Protein AF-A0A438HHC6-F1 (afdb_monomer)

Organism: Vitis vinifera (NCBI:txid29760)

Sequence (192 aa):
MRIIRDKANGTLKLSQSEYVKKVLSRFNMNEAKPVSTPLGSHFKLSKEQSPKTEEERDHMSKVPYASTIGSLMYAMVCTRPDIAHAVGVVSRFMSRPGKQHWEAVKWILRYLKGSLDTCLCFTGGTAISWTSNLQKIVTLSTTEAEYVAVTEAGKEIFGYMICGSKNPADMLTKGVTIEKLKLCAASIGLLA

Radius of gyration: 19.64 Å; Cα contacts (8 Å, |Δi|>4): 172; chains: 1; bounding box: 41×58×49 Å

Structure (mmCIF, N/CA/C/O backbone):
data_AF-A0A438HHC6-F1
#
_entry.id   AF-A0A438HHC6-F1
#
loop_
_atom_site.group_PDB
_atom_site.id
_atom_site.type_symbol
_atom_site.label_atom_id
_atom_site.label_alt_id
_atom_site.label_comp_id
_atom_site.label_asym_id
_atom_site.label_entity_id
_atom_site.label_seq_id
_atom_site.pdbx_PDB_ins_code
_atom_site.Cartn_x
_atom_site.Cartn_y
_atom_site.Cartn_z
_atom_site.occupancy
_atom_site.B_iso_or_equiv
_atom_site.auth_seq_id
_atom_site.auth_comp_id
_atom_site.auth_asym_id
_atom_site.auth_atom_id
_atom_site.pdbx_PDB_model_num
ATOM 1 N N . MET A 1 1 ? 13.104 -6.657 -5.318 1.00 74.56 1 MET A N 1
ATOM 2 C CA . MET A 1 1 ? 13.039 -5.537 -6.282 1.00 74.56 1 MET A CA 1
ATOM 3 C C . MET A 1 1 ? 13.798 -5.955 -7.533 1.00 74.56 1 MET A C 1
ATOM 5 O O . MET A 1 1 ? 14.847 -6.569 -7.387 1.00 74.56 1 MET A O 1
ATOM 9 N N . ARG A 1 2 ? 13.263 -5.694 -8.729 1.00 81.19 2 ARG A N 1
ATOM 10 C CA . ARG A 1 2 ? 13.913 -5.981 -10.015 1.00 81.19 2 ARG A CA 1
ATOM 11 C C . ARG A 1 2 ? 14.302 -4.659 -10.672 1.00 81.19 2 ARG A C 1
ATOM 13 O O . ARG A 1 2 ? 13.453 -3.786 -10.823 1.00 81.19 2 ARG A O 1
ATOM 20 N N . ILE A 1 3 ? 15.569 -4.534 -11.051 1.00 85.94 3 ILE A N 1
ATOM 21 C CA . ILE A 1 3 ? 16.115 -3.358 -11.729 1.00 85.94 3 ILE A CA 1
ATOM 22 C C . ILE A 1 3 ? 16.400 -3.754 -13.174 1.00 85.94 3 ILE A C 1
ATOM 24 O O . ILE A 1 3 ? 17.147 -4.700 -13.412 1.00 85.94 3 ILE A O 1
ATOM 28 N N . ILE A 1 4 ? 15.795 -3.054 -14.126 1.00 82.12 4 ILE A N 1
ATOM 29 C CA . ILE A 1 4 ? 15.978 -3.288 -15.560 1.00 82.12 4 ILE A CA 1
ATOM 30 C C . ILE A 1 4 ? 16.683 -2.061 -16.125 1.00 82.12 4 ILE A C 1
ATOM 32 O O . ILE A 1 4 ? 16.196 -0.942 -15.980 1.00 82.12 4 ILE A O 1
ATOM 36 N N . ARG A 1 5 ? 17.851 -2.266 -16.732 1.00 84.44 5 ARG A N 1
ATOM 37 C CA . ARG A 1 5 ? 18.667 -1.204 -17.327 1.00 84.44 5 ARG A CA 1
ATOM 38 C C . ARG A 1 5 ? 18.686 -1.391 -18.832 1.00 84.44 5 ARG A C 1
ATOM 40 O O . ARG A 1 5 ? 19.143 -2.426 -19.306 1.00 84.44 5 ARG A O 1
ATOM 47 N N . ASP A 1 6 ? 18.231 -0.384 -19.554 1.00 82.25 6 ASP A N 1
ATOM 48 C CA . ASP A 1 6 ? 18.307 -0.312 -21.004 1.00 82.25 6 ASP A CA 1
ATOM 49 C C . ASP A 1 6 ? 19.276 0.809 -21.377 1.00 82.25 6 ASP A C 1
ATOM 51 O O . ASP A 1 6 ? 18.952 1.993 -21.294 1.00 82.25 6 ASP A O 1
ATOM 55 N N . LYS A 1 7 ? 20.505 0.429 -21.737 1.00 79.00 7 LYS A N 1
ATOM 56 C CA . LYS A 1 7 ? 21.556 1.390 -22.090 1.00 79.00 7 LYS A CA 1
ATOM 57 C C . LYS A 1 7 ? 21.311 2.051 -23.446 1.00 79.00 7 LYS A C 1
ATOM 59 O O . LYS A 1 7 ? 21.717 3.194 -23.612 1.00 79.00 7 LYS A O 1
ATOM 64 N N . ALA A 1 8 ? 20.658 1.360 -24.381 1.00 79.81 8 ALA A N 1
ATOM 65 C CA . ALA A 1 8 ? 20.395 1.891 -25.716 1.00 79.81 8 ALA A CA 1
ATOM 66 C C . ALA A 1 8 ? 19.375 3.034 -25.653 1.00 79.81 8 ALA A C 1
ATOM 68 O O . ALA A 1 8 ? 19.571 4.076 -26.269 1.00 79.81 8 ALA A O 1
ATOM 69 N N . ASN A 1 9 ? 18.344 2.868 -24.822 1.00 76.75 9 ASN A N 1
ATOM 70 C CA . ASN A 1 9 ? 17.311 3.881 -24.600 1.00 76.75 9 ASN A CA 1
ATOM 71 C C . ASN A 1 9 ? 17.58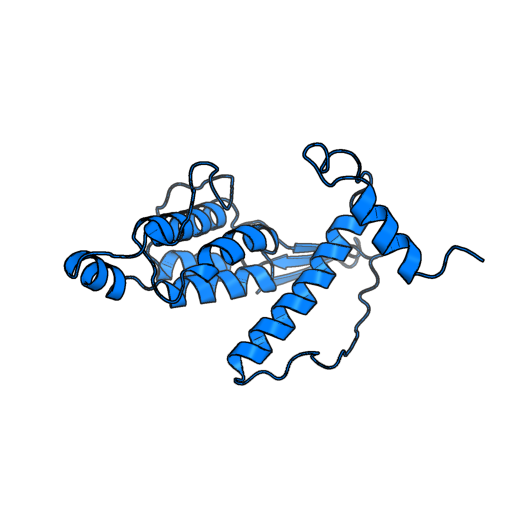5 4.771 -23.372 1.00 76.75 9 ASN A C 1
ATOM 73 O O . ASN A 1 9 ? 16.695 5.495 -22.925 1.00 76.75 9 ASN A O 1
ATOM 77 N N . GLY A 1 10 ? 18.772 4.667 -22.760 1.00 79.62 10 GLY A N 1
ATOM 78 C CA . GLY A 1 10 ? 19.146 5.415 -21.554 1.00 79.62 10 GLY A CA 1
ATOM 79 C C . GLY A 1 10 ? 18.149 5.280 -20.397 1.00 79.62 10 GLY A C 1
ATOM 80 O O . GLY A 1 10 ? 17.964 6.226 -19.642 1.00 79.62 10 GLY A O 1
ATOM 81 N N . THR A 1 11 ? 17.454 4.149 -20.270 1.00 78.50 11 THR A N 1
ATOM 82 C CA . THR A 1 11 ? 16.306 3.994 -19.370 1.00 78.50 11 THR A CA 1
ATOM 83 C C . THR A 1 11 ? 16.609 3.033 -18.217 1.00 78.50 11 THR A C 1
ATOM 85 O O . THR A 1 11 ? 17.167 1.952 -18.407 1.00 78.50 11 THR A O 1
ATOM 88 N N . LEU A 1 12 ? 16.195 3.392 -17.004 1.00 82.06 12 LEU A N 1
ATOM 89 C CA . LEU A 1 12 ? 16.259 2.564 -15.800 1.00 82.06 12 LEU A CA 1
ATOM 90 C C . LEU A 1 12 ? 14.835 2.320 -15.289 1.00 82.06 12 LEU A C 1
ATOM 92 O O . LEU A 1 12 ? 14.145 3.260 -14.914 1.00 82.06 12 LEU A O 1
ATOM 96 N N . LYS A 1 13 ? 14.391 1.062 -15.238 1.00 81.12 13 LYS A N 1
ATOM 97 C CA . LYS A 1 13 ? 13.083 0.682 -14.688 1.00 81.12 13 LYS A CA 1
ATOM 98 C C . LYS A 1 13 ? 13.241 -0.060 -13.363 1.00 81.12 13 LYS A C 1
ATOM 100 O O . LYS A 1 13 ? 14.025 -1.006 -13.270 1.00 81.12 13 LYS A O 1
ATOM 105 N N . LEU A 1 14 ? 12.467 0.328 -12.355 1.00 81.25 14 LEU A N 1
ATOM 106 C CA . LEU A 1 14 ? 12.369 -0.345 -11.061 1.00 81.25 14 LEU A CA 1
ATOM 107 C C . LEU A 1 14 ? 10.996 -1.010 -10.935 1.00 81.25 14 LEU A C 1
ATOM 109 O O . LEU A 1 14 ? 9.965 -0.343 -10.996 1.00 81.25 14 LEU A O 1
ATOM 113 N N . SER A 1 15 ? 10.979 -2.327 -10.738 1.00 81.31 15 SER A N 1
ATOM 114 C CA . SER A 1 15 ? 9.756 -3.113 -10.545 1.00 81.31 15 SER A CA 1
ATOM 115 C C . SER A 1 15 ? 9.765 -3.852 -9.203 1.00 81.31 15 SER A C 1
ATOM 117 O O . SER A 1 15 ? 10.795 -4.360 -8.740 1.00 81.31 15 SER A O 1
ATOM 119 N N . GLN A 1 16 ? 8.596 -3.932 -8.569 1.00 83.62 16 GLN A N 1
ATOM 120 C CA . GLN A 1 16 ? 8.365 -4.653 -7.313 1.00 83.62 16 GLN A CA 1
ATOM 121 C C . GLN A 1 16 ? 7.173 -5.620 -7.380 1.00 83.62 16 GLN A C 1
ATOM 123 O O . GLN A 1 16 ? 6.638 -5.994 -6.339 1.00 83.62 16 GLN A O 1
ATOM 128 N N . SER A 1 17 ? 6.795 -6.088 -8.570 1.00 87.94 17 SER A N 1
ATOM 129 C CA . SER A 1 17 ? 5.662 -7.010 -8.760 1.00 87.94 17 SER A CA 1
ATOM 130 C C . SER A 1 17 ? 5.681 -8.204 -7.789 1.00 87.94 17 SER A C 1
ATOM 132 O O . SER A 1 17 ? 4.689 -8.484 -7.122 1.00 87.94 17 SER A O 1
ATOM 134 N N . GLU A 1 18 ? 6.839 -8.844 -7.607 1.00 90.50 18 GLU A N 1
ATOM 135 C CA . GLU A 1 18 ? 7.015 -9.968 -6.674 1.00 90.50 18 GLU A CA 1
ATOM 136 C C . GLU A 1 18 ? 6.822 -9.590 -5.197 1.00 90.50 18 GLU A C 1
ATOM 138 O O . GLU A 1 18 ? 6.304 -10.384 -4.413 1.00 90.50 18 GLU A O 1
ATOM 143 N N . TYR A 1 19 ? 7.212 -8.377 -4.797 1.00 91.00 19 TYR A N 1
ATOM 144 C CA . TYR A 1 19 ? 6.957 -7.900 -3.437 1.00 91.00 19 TYR A CA 1
ATOM 145 C C . TYR A 1 19 ? 5.462 -7.655 -3.227 1.00 91.00 19 TYR A C 1
ATOM 147 O O . TYR A 1 19 ? 4.896 -8.130 -2.245 1.00 91.00 19 TYR A O 1
ATOM 155 N N . VAL A 1 20 ? 4.807 -6.987 -4.180 1.00 91.75 20 VAL A N 1
ATOM 156 C CA . VAL A 1 20 ? 3.369 -6.711 -4.105 1.00 91.75 20 VAL A CA 1
ATOM 157 C C . VAL A 1 20 ? 2.566 -8.015 -4.056 1.00 91.75 20 VAL A C 1
ATOM 159 O O . VAL A 1 20 ? 1.684 -8.142 -3.212 1.00 91.75 20 VAL A O 1
ATOM 162 N N . LYS A 1 21 ? 2.921 -9.031 -4.856 1.00 93.56 21 LYS A N 1
ATOM 163 C CA . LYS A 1 21 ? 2.316 -10.375 -4.771 1.00 93.56 21 LYS A CA 1
ATOM 164 C C . LYS A 1 21 ? 2.456 -10.991 -3.375 1.00 93.56 21 LYS A C 1
ATOM 166 O O . LYS A 1 21 ? 1.480 -11.497 -2.832 1.00 93.56 21 LYS A O 1
ATOM 171 N N . LYS A 1 22 ? 3.641 -10.909 -2.756 1.00 94.50 22 LYS A N 1
ATOM 172 C CA . LYS A 1 22 ? 3.858 -11.398 -1.380 1.00 94.50 22 LYS A CA 1
ATOM 173 C C . LYS A 1 22 ? 2.993 -10.655 -0.361 1.00 94.50 22 LYS A C 1
ATOM 175 O O . LYS A 1 22 ? 2.443 -11.290 0.535 1.00 94.50 22 LYS A O 1
ATOM 180 N N . VAL A 1 23 ? 2.851 -9.336 -0.501 1.00 94.25 23 VAL A N 1
ATOM 181 C CA . VAL A 1 23 ? 1.983 -8.515 0.359 1.00 94.25 23 VAL A CA 1
ATOM 182 C C . VAL A 1 23 ? 0.515 -8.919 0.199 1.00 94.25 23 VAL A C 1
ATOM 184 O O . VAL A 1 23 ? -0.171 -9.113 1.200 1.00 94.25 23 VAL A O 1
ATOM 187 N N . LEU A 1 24 ? 0.042 -9.115 -1.035 1.00 94.88 24 LEU A N 1
ATOM 188 C CA . LEU A 1 24 ? -1.326 -9.575 -1.297 1.00 94.88 24 LEU A CA 1
ATOM 189 C C . LEU A 1 24 ? -1.591 -10.952 -0.679 1.00 94.88 24 LEU A C 1
ATOM 191 O O . LEU A 1 24 ? -2.617 -11.122 -0.021 1.00 94.88 24 LEU A O 1
ATOM 195 N N . SER A 1 25 ? -0.648 -11.891 -0.799 1.00 95.44 25 SER A N 1
ATOM 196 C CA . SER A 1 25 ? -0.756 -13.205 -0.157 1.00 95.44 25 SER A CA 1
ATOM 197 C C . SER A 1 25 ? -0.778 -13.110 1.363 1.00 95.44 25 SER A C 1
ATOM 199 O O . SER A 1 25 ? -1.611 -13.746 2.004 1.00 95.44 25 SER A O 1
ATOM 201 N N . ARG A 1 26 ? 0.089 -12.279 1.952 1.00 95.00 26 ARG A N 1
ATOM 202 C CA . ARG A 1 26 ? 0.191 -12.109 3.409 1.00 95.00 26 ARG A CA 1
ATOM 203 C C . ARG A 1 26 ? -1.110 -11.617 4.045 1.00 95.00 26 ARG A C 1
ATOM 205 O O . ARG A 1 26 ? -1.418 -12.013 5.163 1.00 95.00 26 ARG A O 1
ATOM 212 N N . PHE A 1 27 ? -1.853 -10.758 3.351 1.00 94.69 27 PHE A N 1
ATOM 213 C CA . PHE A 1 27 ? -3.094 -10.164 3.859 1.00 94.69 27 PHE A CA 1
ATOM 214 C C . PHE A 1 27 ? -4.362 -10.771 3.240 1.00 94.69 27 PHE A C 1
ATOM 216 O O . PHE A 1 27 ? -5.431 -10.175 3.339 1.00 94.69 27 PHE A O 1
ATOM 223 N N . ASN A 1 28 ? -4.253 -11.951 2.620 1.00 93.50 28 ASN A N 1
ATOM 224 C CA . ASN A 1 28 ? -5.363 -12.691 2.014 1.00 93.50 28 ASN A CA 1
ATOM 225 C C . ASN A 1 28 ? -6.154 -11.893 0.950 1.00 93.50 28 ASN A C 1
ATOM 227 O O . ASN A 1 28 ? -7.381 -11.919 0.900 1.00 93.50 28 ASN A O 1
ATOM 231 N N . MET A 1 29 ? -5.441 -11.161 0.087 1.00 94.38 29 MET A N 1
ATOM 232 C CA . MET A 1 29 ? -6.009 -10.307 -0.970 1.00 94.38 29 MET A CA 1
ATOM 233 C C . MET A 1 29 ? -5.771 -10.849 -2.389 1.00 94.38 29 MET A C 1
ATOM 235 O O . MET A 1 29 ? -6.010 -10.148 -3.375 1.00 94.38 29 MET A O 1
ATOM 239 N N . ASN A 1 30 ? -5.339 -12.105 -2.513 1.00 89.69 30 ASN A N 1
ATOM 240 C CA . ASN A 1 30 ? -5.015 -12.741 -3.794 1.00 89.69 30 ASN A CA 1
ATOM 241 C C . ASN A 1 30 ? -6.203 -12.836 -4.750 1.00 89.69 30 ASN A C 1
ATOM 243 O O . ASN A 1 30 ? -6.028 -12.657 -5.950 1.00 89.69 30 ASN A O 1
ATOM 247 N N . GLU A 1 31 ? -7.416 -13.043 -4.240 1.00 90.44 31 GLU A N 1
ATOM 248 C CA . GLU A 1 31 ? -8.641 -13.186 -5.042 1.00 90.44 31 GLU A CA 1
ATOM 249 C C . GLU A 1 31 ? -9.457 -11.890 -5.140 1.00 90.44 31 GLU A C 1
ATOM 251 O O . GLU A 1 31 ? -10.459 -11.820 -5.846 1.00 90.44 31 GLU A O 1
ATOM 256 N N . ALA A 1 32 ? -8.997 -10.807 -4.509 1.00 90.50 32 ALA A N 1
ATOM 257 C CA . ALA A 1 32 ? -9.753 -9.563 -4.453 1.00 90.50 32 ALA A CA 1
ATOM 258 C C . ALA A 1 32 ? -9.992 -8.963 -5.854 1.00 90.50 32 ALA A C 1
ATOM 260 O O . ALA A 1 32 ? -9.113 -8.996 -6.715 1.00 90.50 32 ALA A O 1
ATOM 261 N N . LYS A 1 33 ? -11.169 -8.387 -6.116 1.00 92.50 33 LYS A N 1
ATOM 262 C CA . LYS A 1 33 ? -11.445 -7.756 -7.419 1.00 92.50 33 LYS A CA 1
ATOM 263 C C . LYS A 1 33 ? -10.598 -6.485 -7.579 1.00 92.50 33 LYS A C 1
ATOM 265 O O . LYS A 1 33 ? -10.701 -5.622 -6.699 1.00 92.50 33 LYS A O 1
ATOM 270 N N . PRO A 1 34 ? -9.797 -6.343 -8.651 1.00 92.19 34 PRO A N 1
ATOM 271 C CA . PRO A 1 34 ? -8.959 -5.166 -8.845 1.00 92.19 34 PRO A CA 1
ATOM 272 C C . PRO A 1 34 ? -9.804 -3.896 -9.000 1.00 92.19 34 PRO A C 1
ATOM 274 O O . PRO A 1 34 ? -10.971 -3.951 -9.392 1.00 92.19 34 PRO A O 1
ATOM 277 N N . VAL A 1 35 ? -9.218 -2.752 -8.654 1.00 93.06 35 VAL A N 1
ATOM 278 C CA . VAL A 1 35 ? -9.824 -1.418 -8.806 1.00 93.06 35 VAL A CA 1
ATOM 279 C C . VAL A 1 35 ? -8.833 -0.485 -9.490 1.00 93.06 35 VAL A C 1
ATOM 281 O O . VAL A 1 35 ? -7.631 -0.729 -9.443 1.00 93.06 35 VAL A O 1
ATOM 284 N N . SER A 1 36 ? -9.332 0.578 -10.119 1.00 88.44 36 SER A N 1
ATOM 285 C CA . SER A 1 36 ? -8.520 1.517 -10.903 1.00 88.44 36 SER A CA 1
ATOM 286 C C . SER A 1 36 ? -7.964 2.692 -10.100 1.00 88.44 36 SER A C 1
ATOM 288 O O . SER A 1 36 ? -7.031 3.340 -10.563 1.00 88.44 36 SER A O 1
ATOM 290 N N . THR A 1 37 ? -8.506 2.979 -8.912 1.00 89.88 37 THR A N 1
ATOM 291 C CA . THR A 1 37 ? -8.073 4.110 -8.080 1.00 89.88 37 THR A CA 1
ATOM 292 C C . THR A 1 37 ? -7.566 3.653 -6.711 1.00 89.88 37 THR A C 1
ATOM 294 O O . THR A 1 37 ? -8.193 2.790 -6.088 1.00 89.88 37 THR A O 1
ATOM 297 N N . PRO A 1 38 ? -6.464 4.243 -6.200 1.00 88.19 38 PRO A N 1
ATOM 298 C CA . PRO A 1 38 ? -5.882 3.866 -4.910 1.00 88.19 38 PRO A CA 1
ATOM 299 C C . PRO A 1 38 ? -6.762 4.261 -3.719 1.00 88.19 38 PRO A C 1
ATOM 301 O O . PRO A 1 38 ? -6.729 3.595 -2.688 1.00 88.19 38 PRO A O 1
ATOM 304 N N . LEU A 1 39 ? -7.581 5.308 -3.861 1.00 89.00 39 LEU A N 1
ATOM 305 C CA . LEU A 1 39 ? -8.572 5.724 -2.873 1.00 89.00 39 LEU A CA 1
ATOM 306 C C . LEU A 1 39 ? -9.884 6.061 -3.588 1.00 89.00 39 LEU A C 1
ATOM 308 O O . LEU A 1 39 ? -9.931 6.949 -4.438 1.00 89.00 39 LEU A O 1
ATOM 312 N N . GLY A 1 40 ? -10.949 5.330 -3.264 1.00 86.12 40 GLY A N 1
ATOM 313 C CA . GLY A 1 40 ? -12.283 5.598 -3.796 1.00 86.12 40 GLY A CA 1
ATOM 314 C C . GLY A 1 40 ? -12.883 6.892 -3.236 1.00 86.12 40 GLY A C 1
ATOM 315 O O . GLY A 1 40 ? -12.736 7.191 -2.055 1.00 86.12 40 GLY A O 1
ATOM 316 N N . SER A 1 41 ? -13.626 7.632 -4.062 1.00 85.38 41 SER A N 1
ATOM 317 C CA . SER A 1 41 ? -14.305 8.885 -3.673 1.00 85.38 41 SER A CA 1
ATOM 318 C C . SER A 1 41 ? -15.340 8.721 -2.552 1.00 85.38 41 SER A C 1
ATOM 320 O O . SER A 1 41 ? -15.679 9.684 -1.869 1.00 85.38 41 SER A O 1
ATOM 322 N N . HIS A 1 42 ? -15.838 7.502 -2.348 1.00 88.12 42 HIS A N 1
ATOM 323 C CA . HIS A 1 42 ? -16.787 7.158 -1.292 1.00 88.12 42 HIS A CA 1
ATOM 324 C C . HIS A 1 42 ? -16.139 7.064 0.098 1.00 88.12 42 HIS A C 1
ATOM 326 O O . HIS A 1 42 ? -16.854 7.086 1.099 1.00 88.12 42 HIS A O 1
ATOM 332 N N . PHE A 1 43 ? -14.806 6.998 0.193 1.00 89.00 43 PHE A N 1
ATOM 333 C CA . PHE A 1 43 ? -14.118 6.987 1.482 1.00 89.00 43 PHE A CA 1
ATOM 334 C C . PHE A 1 43 ? -14.001 8.401 2.053 1.00 89.00 43 PHE A C 1
ATOM 336 O O . PHE A 1 43 ? -13.064 9.142 1.758 1.00 89.00 43 PHE A O 1
ATOM 343 N N . LYS A 1 44 ? -14.941 8.757 2.930 1.00 89.50 44 LYS A N 1
ATOM 344 C CA . LYS A 1 44 ? -14.840 9.924 3.815 1.00 89.50 44 LYS A CA 1
ATOM 345 C C . LYS A 1 44 ? -14.344 9.453 5.179 1.00 89.50 44 LYS A C 1
ATOM 347 O O . LYS A 1 44 ? -15.154 9.165 6.053 1.00 89.50 44 LYS A O 1
ATOM 352 N N . LEU A 1 45 ? -13.027 9.287 5.314 1.00 89.94 45 LEU A N 1
ATOM 353 C CA . LEU A 1 45 ? -12.419 8.763 6.540 1.00 89.94 45 LEU A CA 1
ATOM 354 C C . LEU A 1 45 ? -12.311 9.845 7.610 1.00 89.94 45 LEU A C 1
ATOM 356 O O . LEU A 1 45 ? -11.837 10.950 7.328 1.00 89.94 45 LEU A O 1
ATOM 360 N N . SER A 1 46 ? -12.722 9.529 8.833 1.00 91.38 46 SER A N 1
ATOM 361 C CA . SER A 1 46 ? -12.757 10.499 9.923 1.00 91.38 46 SER A CA 1
ATOM 362 C C . SER A 1 46 ? -12.580 9.844 11.296 1.00 91.38 46 SER A C 1
ATOM 364 O O . SER A 1 46 ? -12.740 8.636 11.465 1.00 91.38 46 SER A O 1
ATOM 366 N N . LYS A 1 47 ? -12.217 10.634 12.314 1.00 88.94 47 LYS A N 1
ATOM 367 C CA . LYS A 1 47 ? -11.930 10.095 13.658 1.00 88.94 47 LYS A CA 1
ATOM 368 C C . LYS A 1 47 ? -13.182 9.543 14.341 1.00 88.94 47 LYS A C 1
ATOM 370 O O . LYS A 1 47 ? -13.066 8.652 15.180 1.00 88.94 47 LYS A O 1
ATOM 375 N N . GLU A 1 48 ? -14.362 10.014 13.954 1.00 89.62 48 GLU A N 1
ATOM 376 C CA . GLU A 1 48 ? -15.665 9.589 14.480 1.00 89.62 48 GLU A CA 1
ATOM 377 C C . GLU A 1 48 ? -15.981 8.120 14.153 1.00 89.62 48 GLU A C 1
ATOM 379 O O . GLU A 1 48 ? -16.833 7.517 14.808 1.00 89.62 48 GLU A O 1
ATOM 384 N N . GLN A 1 49 ? -15.273 7.550 13.171 1.00 88.81 49 GLN A N 1
ATOM 385 C CA . GLN A 1 49 ? -15.363 6.156 12.725 1.00 88.81 49 GLN A CA 1
ATOM 386 C C . GLN A 1 49 ? -14.441 5.215 13.521 1.00 88.81 49 GLN A C 1
ATOM 388 O O . GLN A 1 49 ? -14.322 4.029 13.203 1.00 88.81 49 GLN A O 1
ATOM 393 N N . SER A 1 50 ? -13.752 5.739 14.540 1.00 87.94 50 SER A N 1
ATOM 394 C CA . SER A 1 50 ? -12.978 4.928 15.479 1.00 87.94 50 SER A CA 1
ATOM 395 C C . SER A 1 50 ? -13.906 4.013 16.291 1.00 87.94 50 SER A C 1
ATOM 397 O O . SER A 1 50 ? -15.038 4.413 16.568 1.00 87.94 50 SER A O 1
ATOM 399 N N . PRO A 1 51 ? -13.432 2.835 16.737 1.00 90.06 51 PRO A N 1
ATOM 400 C CA . PRO A 1 51 ? -14.221 1.922 17.560 1.00 90.06 51 PRO A CA 1
ATOM 401 C C . PRO A 1 51 ? -14.799 2.625 18.789 1.00 90.06 51 PRO A C 1
ATOM 403 O O . PRO A 1 51 ? -14.048 3.291 19.526 1.00 90.06 51 PRO A O 1
ATOM 406 N N . LYS A 1 52 ? -16.115 2.480 18.989 1.00 90.94 52 LYS A N 1
ATOM 407 C CA . LYS A 1 52 ? -16.839 3.063 20.135 1.00 90.94 52 LYS A CA 1
ATOM 408 C C . LYS A 1 52 ? -17.196 2.020 21.183 1.00 90.94 52 LYS A C 1
ATOM 410 O O . LYS A 1 52 ? -17.175 2.344 22.366 1.00 90.94 52 LYS A O 1
ATOM 415 N N . THR A 1 53 ? -17.498 0.797 20.755 1.00 93.06 53 THR A N 1
ATOM 416 C CA . THR A 1 53 ? -17.823 -0.309 21.659 1.00 93.06 53 THR A CA 1
ATOM 417 C C . THR A 1 53 ? -16.625 -1.229 21.872 1.00 93.06 53 THR A C 1
ATOM 419 O O . THR A 1 53 ? -15.655 -1.208 21.104 1.00 93.06 53 THR A O 1
ATOM 422 N N . GLU A 1 54 ? -16.685 -2.030 22.933 1.00 91.12 54 GLU A N 1
ATOM 423 C CA . GLU A 1 54 ? -15.634 -2.993 23.263 1.00 91.12 54 GLU A CA 1
ATOM 424 C C . GLU A 1 54 ? -15.519 -4.075 22.184 1.00 91.12 54 GLU A C 1
ATOM 426 O O . GLU A 1 54 ? -14.422 -4.389 21.729 1.00 91.12 54 GLU A O 1
ATOM 431 N N . GLU A 1 55 ? -16.651 -4.545 21.662 1.00 91.12 55 GLU A N 1
ATOM 432 C CA . GLU A 1 55 ? -16.705 -5.586 20.633 1.00 91.12 55 GLU A CA 1
ATOM 433 C C . GLU A 1 55 ? -16.034 -5.129 19.331 1.00 91.12 55 GLU A C 1
ATOM 435 O O . GLU A 1 55 ? -15.365 -5.906 18.644 1.00 91.12 55 GLU A O 1
ATOM 440 N N . GLU A 1 56 ? -16.182 -3.850 18.972 1.00 90.75 56 GLU A N 1
ATOM 441 C CA . GLU A 1 56 ? -15.487 -3.283 17.818 1.00 90.75 56 GLU A CA 1
ATOM 442 C C . GLU A 1 56 ? -13.982 -3.200 18.042 1.00 90.75 56 GLU A C 1
ATOM 444 O O . GLU A 1 56 ? -13.212 -3.442 17.108 1.00 90.75 56 GLU A O 1
ATOM 449 N N . ARG A 1 57 ? -13.558 -2.876 19.264 1.00 89.81 57 ARG A N 1
ATOM 450 C CA . ARG A 1 57 ? -12.143 -2.807 19.627 1.00 89.81 57 ARG A CA 1
ATOM 451 C C . ARG A 1 57 ? -11.502 -4.194 19.604 1.00 89.81 57 ARG A C 1
ATOM 453 O O . ARG A 1 57 ? -10.430 -4.342 19.019 1.00 89.81 57 ARG A O 1
ATOM 460 N N . ASP A 1 58 ? -12.200 -5.201 20.116 1.00 91.69 58 ASP A N 1
ATOM 461 C CA . ASP A 1 58 ? -11.783 -6.608 20.089 1.00 91.69 58 ASP A CA 1
ATOM 462 C C . ASP A 1 58 ? -11.755 -7.198 18.681 1.00 91.69 58 ASP A C 1
ATOM 464 O O . ASP A 1 58 ? -10.917 -8.042 18.354 1.00 91.69 58 ASP A O 1
ATOM 468 N N . HIS A 1 59 ? -12.657 -6.755 17.808 1.00 92.00 59 HIS A N 1
ATOM 469 C CA . HIS A 1 59 ? -12.585 -7.113 16.399 1.00 92.00 59 HIS A CA 1
ATOM 470 C C . HIS A 1 59 ? -11.368 -6.460 15.728 1.00 92.00 59 HIS A C 1
ATOM 472 O O . HIS A 1 59 ? -10.631 -7.118 14.993 1.00 92.00 59 HIS A O 1
ATOM 478 N N . MET A 1 60 ? -11.145 -5.165 15.967 1.00 92.25 60 MET A N 1
ATOM 479 C CA . MET A 1 60 ? -10.055 -4.416 15.338 1.00 92.25 60 MET A CA 1
ATOM 480 C C . MET A 1 60 ? -8.668 -4.805 15.861 1.00 92.25 60 MET A C 1
ATOM 482 O O . MET A 1 60 ? -7.710 -4.710 15.097 1.00 92.25 60 MET A O 1
ATOM 486 N N . SER A 1 61 ? -8.542 -5.300 17.095 1.00 90.00 61 SER A N 1
ATOM 487 C CA . SER A 1 61 ? -7.266 -5.787 17.648 1.00 90.00 61 SER A CA 1
ATOM 488 C C . SER A 1 61 ? -6.714 -7.000 16.888 1.00 90.00 61 SER A C 1
ATOM 490 O O . SER A 1 61 ? -5.501 -7.178 16.794 1.00 90.00 61 SER A O 1
ATOM 492 N N . LYS A 1 62 ? -7.597 -7.798 16.274 1.00 92.19 62 LYS A N 1
ATOM 493 C CA . LYS A 1 62 ? -7.243 -8.955 15.434 1.00 92.19 62 LYS A CA 1
ATOM 494 C C . LYS A 1 62 ? -6.831 -8.554 14.014 1.00 92.19 62 LYS A C 1
ATOM 496 O O . LYS A 1 62 ? -6.282 -9.371 13.276 1.00 92.19 62 LYS A O 1
ATOM 501 N N . VAL A 1 63 ? -7.111 -7.316 13.601 1.00 92.38 63 VAL A N 1
ATOM 502 C CA . VAL A 1 63 ? -6.816 -6.824 12.252 1.00 92.38 63 VAL A CA 1
ATOM 503 C C . VAL A 1 63 ? -5.363 -6.337 12.188 1.00 92.38 63 VAL A C 1
ATOM 505 O O . VAL A 1 63 ? -4.982 -5.453 12.955 1.00 92.38 63 VAL A O 1
ATOM 508 N N . PRO A 1 64 ? -4.540 -6.814 11.233 1.00 94.44 64 PRO A N 1
ATOM 509 C CA . PRO A 1 64 ? -3.133 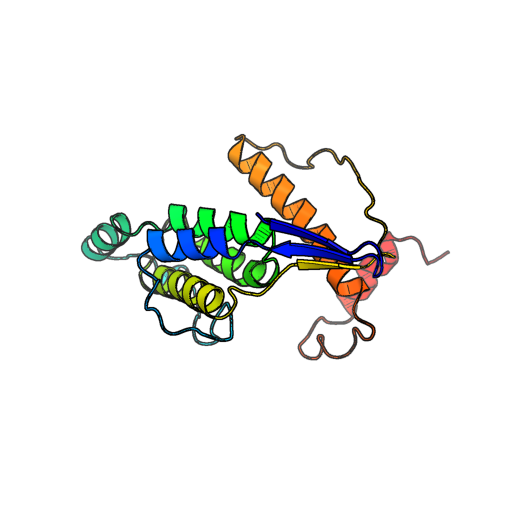-6.425 11.119 1.00 94.44 64 PRO A CA 1
ATOM 510 C C . PRO A 1 64 ? -2.963 -5.045 10.453 1.00 94.44 64 PRO A C 1
ATOM 512 O O . PRO A 1 64 ? -2.267 -4.906 9.443 1.00 94.44 64 PRO A O 1
ATOM 515 N N . TYR A 1 65 ? -3.596 -4.005 11.004 1.00 93.81 65 TYR A N 1
ATOM 516 C CA . TYR A 1 65 ? -3.652 -2.668 10.404 1.00 93.81 65 TYR A CA 1
ATOM 517 C C . TYR A 1 65 ? -2.254 -2.061 10.218 1.00 93.81 65 TYR A C 1
ATOM 519 O O . TYR A 1 65 ? -1.838 -1.798 9.090 1.00 93.81 65 TYR A O 1
ATOM 527 N N . ALA A 1 66 ? -1.489 -1.912 11.305 1.00 90.75 66 ALA A N 1
ATOM 528 C CA . ALA A 1 66 ? -0.153 -1.311 11.272 1.00 90.75 66 ALA A CA 1
ATOM 529 C C . ALA A 1 66 ? 0.824 -2.097 10.379 1.00 90.75 66 ALA A C 1
ATOM 531 O O . ALA A 1 66 ? 1.562 -1.507 9.593 1.00 90.75 66 ALA A O 1
ATOM 532 N N . SER A 1 67 ? 0.775 -3.434 10.427 1.00 93.50 67 SER A N 1
ATOM 533 C CA . SER A 1 67 ? 1.614 -4.296 9.582 1.00 93.50 67 SER A CA 1
ATOM 534 C C . SER A 1 67 ? 1.305 -4.130 8.088 1.00 93.50 67 SER A C 1
ATOM 536 O O . SER A 1 67 ? 2.219 -4.100 7.255 1.00 93.50 67 SER A O 1
ATOM 538 N N . THR A 1 68 ? 0.022 -3.975 7.746 1.00 94.94 68 THR A N 1
ATOM 539 C CA . THR A 1 68 ? -0.406 -3.723 6.365 1.00 94.94 68 THR A CA 1
ATOM 540 C C . THR A 1 68 ? 0.065 -2.354 5.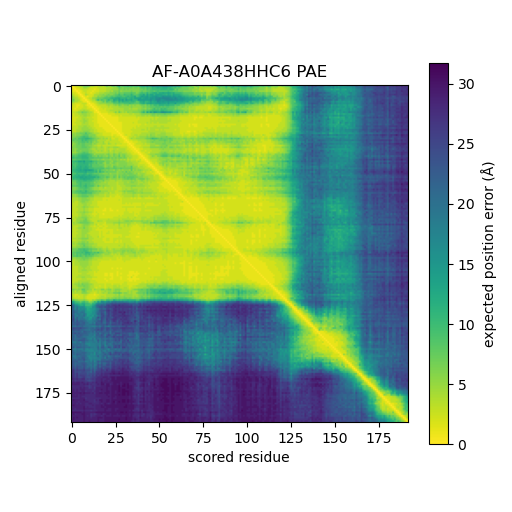895 1.00 94.94 68 THR A C 1
ATOM 542 O O . THR A 1 68 ? 0.663 -2.251 4.825 1.00 94.94 68 THR A O 1
ATOM 545 N N . ILE A 1 69 ? -0.123 -1.315 6.716 1.00 93.56 69 ILE A N 1
ATOM 546 C CA . ILE A 1 69 ? 0.355 0.039 6.414 1.00 93.56 69 ILE A CA 1
ATOM 547 C C . ILE A 1 69 ? 1.872 0.063 6.207 1.00 93.56 69 ILE A C 1
ATOM 549 O O . ILE A 1 69 ? 2.320 0.630 5.216 1.00 93.56 69 ILE A O 1
ATOM 553 N N . GLY A 1 70 ? 2.659 -0.598 7.060 1.00 92.25 70 GLY A N 1
ATOM 554 C CA . GLY A 1 70 ? 4.115 -0.668 6.889 1.00 92.25 70 GLY A CA 1
ATOM 555 C C . GLY A 1 70 ? 4.530 -1.339 5.573 1.00 92.25 70 GLY A C 1
ATOM 556 O O . GLY A 1 70 ? 5.424 -0.861 4.877 1.00 92.25 70 GLY A O 1
ATOM 557 N N . SER A 1 71 ? 3.819 -2.398 5.171 1.00 92.88 71 SER A N 1
ATOM 558 C CA . SER A 1 71 ? 4.060 -3.063 3.881 1.00 92.88 71 SER A CA 1
ATOM 559 C C . SER A 1 71 ? 3.717 -2.155 2.689 1.00 92.88 71 SER A C 1
ATOM 561 O O . SER A 1 71 ? 4.440 -2.115 1.693 1.00 92.88 71 SER A O 1
ATOM 563 N N . LEU A 1 72 ? 2.629 -1.386 2.796 1.00 92.19 72 LEU A N 1
ATOM 564 C CA . LEU A 1 72 ? 2.236 -0.400 1.788 1.00 92.19 72 LEU A CA 1
ATOM 565 C C . LEU A 1 72 ? 3.219 0.774 1.714 1.00 92.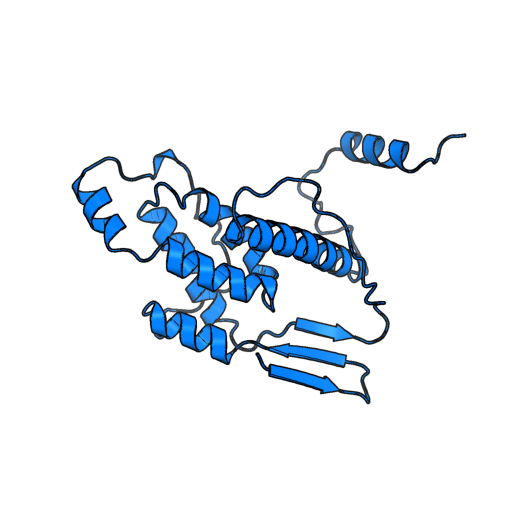19 72 LEU A C 1
ATOM 567 O O . LEU A 1 72 ? 3.543 1.223 0.617 1.00 92.19 72 LEU A O 1
ATOM 571 N N . MET A 1 73 ? 3.723 1.241 2.858 1.00 90.62 73 MET A N 1
ATOM 572 C CA . MET A 1 73 ? 4.739 2.291 2.917 1.00 90.62 73 MET A CA 1
ATOM 573 C C . MET A 1 73 ? 6.012 1.857 2.190 1.00 90.62 73 MET A C 1
ATOM 575 O O . MET A 1 73 ? 6.513 2.611 1.365 1.00 90.62 73 MET A O 1
ATOM 579 N N . TYR A 1 74 ? 6.494 0.628 2.386 1.00 88.25 74 TYR A N 1
ATOM 580 C CA . TYR A 1 74 ? 7.669 0.154 1.647 1.00 88.25 74 TYR A CA 1
ATOM 581 C C . TYR A 1 74 ? 7.450 0.151 0.123 1.00 88.25 74 TYR A C 1
ATOM 583 O O . TYR A 1 74 ? 8.297 0.634 -0.631 1.00 88.25 74 TYR A O 1
ATOM 591 N N . ALA A 1 75 ? 6.291 -0.335 -0.344 1.00 86.81 75 ALA A N 1
ATOM 592 C CA . ALA A 1 75 ? 5.950 -0.296 -1.769 1.00 86.81 75 ALA A CA 1
ATOM 593 C C . ALA A 1 75 ? 5.930 1.144 -2.310 1.00 86.81 75 ALA A C 1
ATOM 595 O O . ALA A 1 75 ? 6.502 1.417 -3.372 1.00 86.81 75 ALA A O 1
ATOM 596 N N . MET A 1 76 ? 5.311 2.056 -1.550 1.00 86.81 76 MET A N 1
ATOM 597 C CA . MET A 1 76 ? 5.182 3.476 -1.871 1.00 86.81 76 MET A CA 1
ATOM 598 C C . MET A 1 76 ? 6.538 4.139 -2.111 1.00 86.81 76 MET A C 1
ATOM 600 O O . MET A 1 76 ? 6.733 4.788 -3.135 1.00 86.81 76 MET A O 1
ATOM 604 N N . VAL A 1 77 ? 7.474 3.942 -1.184 1.00 78.81 77 VAL A N 1
ATOM 605 C CA . VAL A 1 77 ? 8.809 4.559 -1.217 1.00 78.81 77 VAL A CA 1
ATOM 606 C C . VAL A 1 77 ? 9.624 4.086 -2.402 1.00 78.81 77 VAL A C 1
ATOM 608 O O . VAL A 1 77 ? 10.313 4.862 -3.055 1.00 78.81 77 VAL A O 1
ATOM 611 N N . CYS A 1 78 ? 9.583 2.786 -2.657 1.00 78.94 78 CYS A N 1
ATOM 612 C CA . CYS A 1 78 ? 10.512 2.185 -3.587 1.00 78.94 78 CYS A CA 1
ATOM 613 C C . CYS A 1 78 ? 10.088 2.320 -5.050 1.00 78.94 78 CYS A C 1
ATOM 615 O O . CYS A 1 78 ? 10.940 2.514 -5.915 1.00 78.94 78 CYS A O 1
ATOM 617 N N . THR A 1 79 ? 8.804 2.101 -5.350 1.00 79.00 79 THR A N 1
ATOM 618 C CA . THR A 1 79 ? 8.334 1.997 -6.747 1.00 79.00 79 THR A CA 1
ATOM 619 C C . THR A 1 79 ? 6.910 2.478 -6.988 1.00 79.00 79 THR A C 1
ATOM 621 O O . THR A 1 79 ? 6.533 2.631 -8.148 1.00 79.00 79 THR A O 1
ATOM 624 N N . ARG A 1 80 ? 6.117 2.706 -5.934 1.00 82.00 80 ARG A N 1
ATOM 625 C CA . ARG A 1 80 ? 4.688 3.037 -6.030 1.00 82.00 80 ARG A CA 1
ATOM 626 C C . ARG A 1 80 ? 4.341 4.397 -5.408 1.00 82.00 80 ARG A C 1
ATOM 628 O O . ARG A 1 80 ? 3.487 4.469 -4.524 1.00 82.00 80 ARG A O 1
ATOM 635 N N . PRO A 1 81 ? 4.958 5.508 -5.851 1.00 85.19 81 PRO A N 1
ATOM 636 C CA . PRO A 1 81 ? 4.619 6.833 -5.325 1.00 85.19 81 PRO A CA 1
ATOM 637 C C . PRO A 1 81 ? 3.150 7.219 -5.587 1.00 85.19 81 PRO A C 1
ATOM 639 O O . PRO A 1 81 ? 2.589 8.053 -4.884 1.00 85.19 81 PRO A O 1
ATOM 642 N N . ASP A 1 82 ? 2.491 6.570 -6.547 1.00 84.44 82 ASP A N 1
ATOM 643 C CA . ASP A 1 82 ? 1.077 6.733 -6.887 1.00 84.44 82 ASP A CA 1
ATOM 644 C C . ASP A 1 82 ? 0.112 6.384 -5.738 1.00 84.44 82 ASP A C 1
ATOM 646 O O . ASP A 1 82 ? -0.964 6.978 -5.636 1.00 84.44 82 ASP A O 1
ATOM 650 N N . ILE A 1 83 ? 0.489 5.479 -4.824 1.00 88.81 83 ILE A N 1
ATOM 651 C CA . ILE A 1 83 ? -0.329 5.173 -3.637 1.00 88.81 83 ILE A CA 1
ATOM 652 C C . ILE A 1 83 ? -0.057 6.113 -2.454 1.00 88.81 83 ILE A C 1
ATOM 654 O O . ILE A 1 83 ? -0.739 6.001 -1.432 1.00 88.81 83 ILE A O 1
ATOM 658 N N . ALA A 1 84 ? 0.897 7.046 -2.564 1.00 86.56 84 ALA A N 1
ATOM 659 C CA . ALA A 1 84 ? 1.374 7.829 -1.423 1.00 86.56 84 ALA A CA 1
ATOM 660 C C . ALA A 1 84 ? 0.280 8.656 -0.752 1.00 86.56 84 ALA A C 1
ATOM 662 O O . ALA A 1 84 ? 0.157 8.654 0.474 1.00 86.56 84 ALA A O 1
ATOM 663 N N . HIS A 1 85 ? -0.569 9.300 -1.553 1.00 86.75 85 HIS A N 1
ATOM 664 C CA . HIS A 1 85 ? -1.703 10.055 -1.032 1.00 86.75 85 HIS A CA 1
ATOM 665 C C . HIS A 1 85 ? -2.661 9.155 -0.237 1.00 86.75 85 HIS A C 1
ATOM 667 O O . HIS A 1 85 ? -3.036 9.487 0.886 1.00 86.75 85 HIS A O 1
ATOM 673 N N . ALA A 1 86 ? -3.019 7.988 -0.780 1.00 89.25 86 ALA A N 1
ATOM 674 C CA . ALA A 1 86 ? -3.936 7.066 -0.118 1.00 89.25 86 ALA A CA 1
ATOM 675 C C . ALA A 1 86 ? -3.352 6.540 1.202 1.00 89.25 86 ALA A C 1
ATOM 677 O O . ALA A 1 86 ? -4.029 6.598 2.229 1.00 89.25 86 ALA A O 1
ATOM 678 N N . VAL A 1 87 ? -2.083 6.108 1.191 1.00 89.38 87 VAL A N 1
ATOM 679 C CA . VAL A 1 87 ? -1.355 5.636 2.383 1.00 89.38 87 VAL A CA 1
ATOM 680 C C . VAL A 1 87 ? -1.253 6.735 3.445 1.00 89.38 87 VAL A C 1
ATOM 682 O O . VAL A 1 87 ? -1.492 6.467 4.621 1.00 89.38 87 VAL A O 1
ATOM 685 N N . GLY A 1 88 ? -0.974 7.977 3.041 1.00 87.62 88 GLY A N 1
ATOM 686 C CA . GLY A 1 88 ? -0.903 9.128 3.944 1.00 87.62 88 GLY A CA 1
ATOM 687 C C . GLY A 1 88 ? -2.241 9.511 4.588 1.00 87.62 88 GLY A C 1
ATOM 688 O O . GLY A 1 88 ? -2.258 10.080 5.680 1.00 87.62 88 GLY A O 1
ATOM 689 N N . VAL A 1 89 ? -3.374 9.200 3.949 1.00 88.44 89 VAL A N 1
ATOM 690 C CA . VAL A 1 89 ? -4.704 9.387 4.551 1.00 88.44 89 VAL A CA 1
ATOM 691 C C . VAL A 1 89 ? -4.978 8.301 5.594 1.00 88.44 89 VAL A C 1
ATOM 693 O O . VAL A 1 89 ? -5.371 8.624 6.715 1.00 88.44 89 VAL A O 1
ATOM 696 N N . VAL A 1 90 ? -4.746 7.026 5.265 1.00 91.88 90 VAL A N 1
ATOM 697 C CA . VAL A 1 90 ? -5.043 5.905 6.179 1.00 91.88 90 VAL A CA 1
ATOM 698 C C . VAL A 1 90 ? -4.060 5.807 7.355 1.00 91.88 90 VAL A C 1
ATOM 700 O O . VAL A 1 90 ? -4.438 5.352 8.437 1.00 91.88 90 VAL A O 1
ATOM 703 N N . SER A 1 91 ? -2.816 6.274 7.206 1.00 91.06 91 SER A N 1
ATOM 704 C CA . SER A 1 91 ? -1.813 6.235 8.283 1.00 91.06 91 SER A CA 1
ATOM 705 C C . SER A 1 91 ? -2.203 7.075 9.506 1.00 91.06 91 SER A C 1
ATOM 707 O O . SER A 1 91 ? -1.831 6.732 10.627 1.00 91.06 91 SER A O 1
ATOM 709 N N . ARG A 1 92 ? -3.034 8.112 9.326 1.00 88.75 92 ARG A N 1
ATOM 710 C CA . ARG A 1 92 ? -3.519 9.003 10.400 1.00 88.75 92 ARG A CA 1
ATOM 711 C C . ARG A 1 92 ? -4.322 8.282 11.484 1.00 88.75 92 ARG A C 1
ATOM 713 O O . ARG A 1 92 ? -4.457 8.801 12.588 1.00 88.75 92 ARG A O 1
ATOM 720 N N . PHE A 1 93 ? -4.854 7.101 11.172 1.00 90.69 93 PHE A N 1
ATOM 721 C CA . PHE A 1 93 ? -5.716 6.319 12.059 1.00 90.69 93 PHE A CA 1
ATOM 722 C C . PHE A 1 93 ? -5.000 5.116 12.689 1.00 90.69 93 PHE A C 1
ATOM 724 O O . PHE A 1 93 ? -5.658 4.239 13.241 1.00 90.69 93 PHE A O 1
ATOM 731 N N . MET A 1 94 ? -3.663 5.055 12.626 1.00 88.06 94 MET A N 1
ATOM 732 C CA . MET A 1 94 ? -2.877 3.922 13.139 1.00 88.06 94 MET A CA 1
ATOM 733 C C . MET A 1 94 ? -3.038 3.697 14.652 1.00 88.06 94 MET A C 1
ATOM 735 O O . MET A 1 94 ? -2.950 2.559 15.101 1.00 88.06 94 MET A O 1
ATOM 739 N N . SER A 1 95 ? -3.320 4.749 15.428 1.00 85.88 95 SER A N 1
ATOM 740 C CA . SER A 1 95 ? -3.528 4.652 16.879 1.00 85.88 95 SER A CA 1
ATOM 741 C C . SER A 1 95 ? -4.877 4.035 17.265 1.00 85.88 95 SER A C 1
ATOM 743 O O . SER A 1 95 ? -4.958 3.311 18.253 1.00 85.88 95 SER A O 1
ATOM 745 N N . ARG A 1 96 ? -5.943 4.321 16.504 1.00 88.19 96 ARG A N 1
ATOM 746 C CA . ARG A 1 96 ? -7.309 3.813 16.730 1.00 88.19 96 ARG A CA 1
ATOM 747 C C . ARG A 1 96 ? -8.001 3.513 15.392 1.00 88.19 96 ARG A C 1
ATOM 749 O O . ARG A 1 96 ? -8.860 4.283 14.954 1.00 88.19 96 ARG A O 1
ATOM 756 N N . PRO A 1 97 ? -7.638 2.413 14.712 1.00 91.81 97 PRO A N 1
ATOM 757 C CA . PRO A 1 97 ? -8.247 2.064 13.438 1.00 91.81 97 PRO A CA 1
ATOM 758 C C . PRO A 1 97 ? -9.678 1.554 13.650 1.00 91.81 97 PRO A C 1
ATOM 760 O O . PRO A 1 97 ? -9.963 0.840 14.607 1.00 91.81 97 PRO A O 1
ATOM 763 N N . GLY A 1 98 ? -10.573 1.899 12.726 1.00 93.69 98 GLY A N 1
ATOM 764 C CA . GLY A 1 98 ? -11.961 1.439 12.688 1.00 93.69 98 GLY A CA 1
ATOM 765 C C . GLY A 1 98 ? -12.206 0.551 11.472 1.00 93.69 98 GLY A C 1
ATOM 766 O O . GLY A 1 98 ? -11.345 0.429 10.595 1.00 93.69 98 GLY A O 1
ATOM 767 N N . LYS A 1 99 ? -13.397 -0.049 11.381 1.00 93.19 99 LYS A N 1
ATOM 768 C CA . LYS A 1 99 ? -13.748 -0.965 10.279 1.00 93.19 99 LYS A CA 1
ATOM 769 C C . LYS A 1 99 ? -13.640 -0.289 8.906 1.00 93.19 99 LYS A C 1
ATOM 771 O O . LYS A 1 99 ? -13.048 -0.851 7.991 1.00 93.19 99 LYS A O 1
ATOM 776 N N . GLN A 1 100 ? -14.111 0.952 8.793 1.00 93.56 100 GLN A N 1
ATOM 777 C CA . GLN A 1 100 ? -14.042 1.739 7.554 1.00 93.56 100 GLN A CA 1
ATOM 778 C C . GLN A 1 100 ? -12.599 2.105 7.171 1.00 93.56 100 GLN A C 1
ATOM 780 O O . GLN A 1 100 ? -12.237 2.061 5.996 1.00 93.56 100 GLN A O 1
ATOM 785 N N . HIS A 1 101 ? -11.736 2.378 8.158 1.00 94.69 101 HIS A N 1
ATOM 786 C CA . HIS A 1 101 ? -10.303 2.574 7.914 1.00 94.69 101 HIS A CA 1
ATOM 787 C C . HIS A 1 101 ? -9.674 1.306 7.321 1.00 94.69 101 HIS A C 1
ATOM 789 O O . HIS A 1 101 ? -8.909 1.379 6.359 1.00 94.69 101 HIS A O 1
ATOM 795 N N . TRP A 1 102 ? -10.034 0.128 7.840 1.00 95.31 102 TRP A N 1
ATOM 796 C CA . TRP A 1 102 ? -9.556 -1.144 7.296 1.00 95.31 102 TRP A CA 1
ATOM 797 C C . TRP A 1 102 ? -10.065 -1.421 5.876 1.00 95.31 102 TRP A C 1
ATOM 799 O O . TRP A 1 102 ? -9.325 -1.934 5.036 1.00 95.31 102 TRP A O 1
ATOM 809 N N . GLU A 1 103 ? -11.306 -1.056 5.566 1.00 94.81 103 GLU A N 1
ATOM 810 C CA . GLU A 1 103 ? -11.846 -1.164 4.207 1.00 94.81 103 GLU A CA 1
ATOM 811 C C . GLU A 1 103 ? -11.090 -0.298 3.200 1.00 94.81 103 GLU A C 1
ATOM 813 O O . GLU A 1 103 ? -10.795 -0.776 2.102 1.00 94.81 103 GLU A O 1
ATOM 818 N N . ALA A 1 104 ? -10.694 0.915 3.586 1.00 95.38 104 ALA A N 1
ATOM 819 C CA . ALA A 1 104 ? -9.848 1.763 2.751 1.00 95.38 104 ALA A CA 1
ATOM 820 C C . ALA A 1 104 ? -8.461 1.139 2.514 1.00 95.38 104 ALA A C 1
ATOM 822 O O . ALA A 1 104 ? -7.961 1.147 1.390 1.00 95.38 104 ALA A O 1
ATOM 823 N N . VAL A 1 105 ? -7.857 0.515 3.530 1.00 95.94 105 VAL A N 1
ATOM 824 C CA . VAL A 1 105 ? -6.587 -0.216 3.366 1.00 95.94 105 VAL A CA 1
ATOM 825 C C . VAL A 1 105 ? -6.744 -1.401 2.406 1.00 95.94 105 VAL A C 1
ATOM 827 O O . VAL A 1 105 ? -5.935 -1.572 1.490 1.00 95.94 105 VAL A O 1
ATOM 830 N N . LYS A 1 106 ? -7.822 -2.185 2.542 1.00 95.31 106 LYS A N 1
ATOM 831 C CA . LYS A 1 106 ? -8.152 -3.253 1.584 1.00 95.31 106 LYS A CA 1
ATOM 832 C C . LYS A 1 106 ? -8.366 -2.700 0.172 1.00 95.31 106 LYS A C 1
ATOM 834 O O . LYS A 1 106 ? -8.002 -3.363 -0.796 1.00 95.31 106 LYS A O 1
ATOM 839 N N . TRP A 1 107 ? -8.913 -1.494 0.028 1.00 96.62 107 TRP A N 1
ATOM 840 C CA . TRP A 1 107 ? -9.065 -0.839 -1.272 1.00 96.62 107 TRP A CA 1
ATOM 841 C C . TRP A 1 107 ? -7.716 -0.547 -1.939 1.00 96.62 107 TRP A C 1
ATOM 843 O O . TRP A 1 107 ? -7.540 -0.865 -3.116 1.00 96.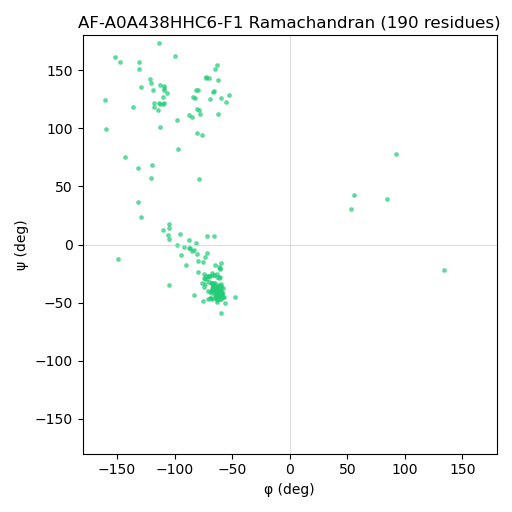62 107 TRP A O 1
ATOM 853 N N . ILE A 1 108 ? -6.734 -0.047 -1.183 1.00 95.19 108 ILE A N 1
ATOM 854 C CA . ILE A 1 108 ? -5.367 0.168 -1.686 1.00 95.19 108 ILE A CA 1
ATOM 855 C C . ILE A 1 108 ? -4.754 -1.161 -2.157 1.00 95.19 108 ILE A C 1
ATOM 857 O O . ILE A 1 108 ? -4.163 -1.229 -3.234 1.00 95.19 108 ILE A O 1
ATOM 861 N N . LEU A 1 109 ? -4.944 -2.250 -1.406 1.00 95.62 109 LEU A N 1
ATOM 862 C CA . LEU A 1 109 ? -4.470 -3.580 -1.813 1.00 95.62 109 LEU A CA 1
ATOM 863 C C . LEU A 1 109 ? -5.152 -4.072 -3.103 1.00 95.62 109 LEU A C 1
ATOM 865 O O . LEU A 1 109 ? -4.490 -4.625 -3.981 1.00 95.62 109 LEU A O 1
ATOM 869 N N . ARG A 1 110 ? -6.456 -3.817 -3.276 1.00 95.31 110 ARG A N 1
ATOM 870 C CA . ARG A 1 110 ? -7.170 -4.116 -4.534 1.00 95.31 110 ARG A CA 1
ATOM 871 C C . ARG A 1 110 ? -6.597 -3.338 -5.714 1.00 95.31 110 ARG A C 1
ATOM 873 O O . ARG A 1 110 ? -6.491 -3.886 -6.809 1.00 95.31 110 ARG A O 1
ATOM 880 N N . TYR A 1 111 ? -6.223 -2.081 -5.495 1.00 94.12 111 TYR A N 1
ATOM 881 C CA . TYR A 1 111 ? -5.595 -1.257 -6.521 1.00 94.12 111 TYR A CA 1
ATOM 882 C C . TYR A 1 111 ? -4.224 -1.814 -6.916 1.00 94.12 111 TYR A C 1
ATOM 884 O O . TYR A 1 111 ? -3.945 -1.997 -8.102 1.00 94.12 111 TYR A O 1
ATOM 892 N N . LEU A 1 112 ? -3.399 -2.176 -5.928 1.00 91.44 112 LEU A N 1
ATOM 893 C CA . LEU A 1 112 ? -2.096 -2.804 -6.153 1.00 91.44 112 LEU A CA 1
ATOM 894 C C . LEU A 1 112 ? -2.203 -4.110 -6.951 1.00 91.44 112 LEU A C 1
ATOM 896 O O . LEU A 1 112 ? -1.380 -4.354 -7.831 1.00 91.44 112 LEU A O 1
ATOM 900 N N . LYS A 1 113 ? -3.244 -4.915 -6.711 1.00 92.56 113 LYS A N 1
ATOM 901 C CA . LYS A 1 113 ? -3.514 -6.122 -7.505 1.00 92.56 113 LYS A CA 1
ATOM 902 C C . LYS A 1 113 ? -3.818 -5.813 -8.977 1.00 92.56 113 LYS A C 1
ATOM 904 O O . LYS A 1 113 ? -3.387 -6.557 -9.850 1.00 92.56 113 LYS A O 1
ATOM 909 N N . GLY A 1 114 ? -4.541 -4.730 -9.258 1.00 89.00 114 GLY A N 1
ATOM 910 C CA . GLY A 1 114 ? -4.820 -4.287 -10.630 1.00 89.00 114 GLY A CA 1
ATOM 911 C C . GLY A 1 114 ? -3.623 -3.651 -11.344 1.00 89.00 114 GLY A C 1
ATOM 912 O O . GLY A 1 114 ? -3.688 -3.419 -12.544 1.00 89.00 114 GLY A O 1
ATOM 913 N N . SER A 1 115 ? -2.539 -3.366 -10.619 1.00 86.75 115 SER A N 1
ATOM 914 C CA . SER A 1 115 ? -1.382 -2.594 -11.091 1.00 86.75 115 SER A CA 1
ATOM 915 C C . SER A 1 115 ? -0.051 -3.292 -10.773 1.00 86.75 115 SER A C 1
ATOM 917 O O . SER A 1 115 ? 0.943 -2.651 -10.433 1.00 86.75 115 SER A O 1
ATOM 919 N N . LEU A 1 116 ? -0.024 -4.628 -10.852 1.00 85.81 116 LEU A N 1
ATOM 920 C CA . LEU A 1 116 ? 1.165 -5.433 -10.538 1.00 85.81 116 LEU A CA 1
ATOM 921 C C . LEU A 1 116 ? 2.333 -5.185 -11.500 1.00 85.81 116 LEU A C 1
ATOM 923 O O . LEU A 1 116 ? 3.488 -5.243 -11.077 1.00 85.81 116 LEU A O 1
ATOM 927 N N . ASP A 1 117 ? 2.031 -4.892 -12.764 1.00 79.38 117 ASP A N 1
ATOM 928 C CA . ASP A 1 117 ? 3.029 -4.697 -13.822 1.00 79.38 117 ASP A CA 1
ATOM 929 C C . ASP A 1 117 ? 3.538 -3.250 -13.915 1.00 79.38 117 ASP A C 1
ATOM 931 O O . ASP A 1 117 ? 4.447 -2.946 -14.691 1.00 79.38 117 ASP A O 1
ATOM 935 N N . THR A 1 118 ? 2.994 -2.344 -13.098 1.00 79.44 118 THR A N 1
ATOM 936 C CA . THR A 1 118 ? 3.443 -0.954 -13.039 1.00 79.44 118 THR A CA 1
ATOM 937 C C . THR A 1 118 ? 4.869 -0.881 -12.484 1.00 79.44 118 THR A C 1
ATOM 939 O O . THR A 1 118 ? 5.193 -1.472 -11.451 1.00 79.44 118 THR A O 1
ATOM 942 N N . CYS A 1 119 ? 5.737 -0.143 -13.174 1.00 78.94 119 CYS A N 1
ATOM 943 C CA . CYS A 1 119 ? 7.127 0.070 -12.784 1.00 78.94 119 CYS A CA 1
ATOM 944 C C . CYS A 1 119 ? 7.484 1.556 -12.835 1.00 78.94 119 CYS A C 1
ATOM 946 O O . CYS A 1 119 ? 6.921 2.315 -13.624 1.00 78.94 119 CYS A O 1
ATOM 948 N N . LEU A 1 120 ? 8.435 1.962 -11.996 1.00 79.56 120 LEU A N 1
ATOM 949 C CA . LEU A 1 120 ? 8.985 3.312 -12.018 1.00 79.56 120 LEU A CA 1
ATOM 950 C C . LEU A 1 120 ? 10.055 3.381 -13.107 1.00 79.56 120 LEU A C 1
ATOM 952 O O . LEU A 1 120 ? 10.959 2.549 -13.120 1.00 79.56 120 LEU A O 1
ATOM 956 N N . CYS A 1 121 ? 9.947 4.338 -14.022 1.00 78.44 121 CYS A N 1
ATOM 957 C CA . CYS A 1 121 ? 10.821 4.463 -15.183 1.00 78.44 121 CYS A CA 1
ATOM 958 C C . CYS A 1 121 ? 11.577 5.794 -15.125 1.00 78.44 121 CYS A C 1
ATOM 960 O O . CYS A 1 121 ? 10.954 6.850 -15.100 1.00 78.44 121 CYS A O 1
ATOM 962 N N . PHE A 1 122 ? 12.905 5.737 -15.131 1.00 77.62 122 PHE A N 1
ATOM 963 C CA . PHE A 1 122 ? 13.792 6.892 -15.232 1.00 77.62 122 PHE A CA 1
ATOM 964 C C . PHE A 1 122 ? 14.405 6.916 -16.628 1.00 77.62 122 PHE A C 1
ATOM 966 O O . PHE A 1 122 ? 14.938 5.902 -17.077 1.00 77.62 122 PHE A O 1
ATOM 973 N N . THR A 1 123 ? 14.348 8.055 -17.307 1.00 77.44 123 THR A N 1
ATOM 974 C CA . THR A 1 123 ? 14.941 8.253 -18.635 1.00 77.44 123 THR A CA 1
ATOM 975 C C . THR A 1 123 ? 16.157 9.168 -18.531 1.00 77.44 123 THR A C 1
ATOM 977 O O . THR A 1 123 ? 16.115 10.184 -17.836 1.00 77.44 123 THR A O 1
ATOM 980 N N . GLY A 1 124 ? 17.240 8.821 -19.224 1.00 58.75 124 GLY A N 1
ATOM 981 C CA . GLY A 1 124 ? 18.487 9.581 -19.258 1.00 58.75 124 GLY A CA 1
ATOM 982 C C . GLY A 1 124 ? 18.240 11.026 -19.685 1.00 58.75 124 GLY A C 1
ATOM 983 O O . GLY A 1 124 ? 17.658 11.273 -20.736 1.00 58.75 124 GLY A O 1
ATOM 984 N N . GLY A 1 125 ? 18.636 11.968 -18.826 1.00 58.38 125 GLY A N 1
ATOM 985 C CA . GLY A 1 125 ? 18.376 13.406 -18.971 1.00 58.38 125 GLY A CA 1
ATOM 986 C C . GLY A 1 125 ? 17.876 14.068 -17.683 1.00 58.38 125 GLY A C 1
ATOM 987 O O . GLY A 1 125 ? 18.055 15.267 -17.502 1.00 58.38 125 GLY A O 1
ATOM 988 N N . THR A 1 126 ? 17.316 13.296 -16.746 1.00 50.47 126 THR A N 1
ATOM 989 C CA . THR A 1 126 ? 17.066 13.770 -15.375 1.00 50.47 126 THR A CA 1
ATOM 990 C C . THR A 1 126 ? 18.335 13.587 -14.547 1.00 50.47 126 THR A C 1
ATOM 992 O O . THR A 1 126 ? 18.757 12.464 -14.274 1.00 50.47 126 THR A O 1
ATOM 995 N N . ALA A 1 127 ? 18.986 14.694 -14.184 1.00 42.34 127 ALA A N 1
ATOM 996 C CA . ALA A 1 127 ? 20.114 14.673 -13.264 1.00 42.34 127 ALA A CA 1
ATOM 997 C C . ALA A 1 127 ? 19.634 14.150 -11.902 1.00 42.34 127 ALA A C 1
ATOM 999 O O . ALA A 1 127 ? 18.851 14.805 -11.219 1.00 42.34 127 ALA A O 1
ATOM 1000 N N . ILE A 1 128 ? 20.097 12.963 -11.509 1.00 52.88 128 ILE A N 1
ATOM 1001 C CA . ILE A 1 128 ? 19.961 12.495 -10.130 1.00 52.88 128 ILE A CA 1
ATOM 1002 C C . ILE A 1 128 ? 21.022 13.254 -9.334 1.00 52.88 128 ILE A C 1
ATOM 1004 O O . ILE A 1 128 ? 22.192 12.873 -9.324 1.00 52.88 128 ILE A O 1
ATOM 1008 N N . SER A 1 129 ? 20.626 14.376 -8.734 1.00 41.12 129 SER A N 1
ATOM 1009 C CA . SER A 1 129 ? 21.468 15.079 -7.772 1.00 41.12 129 SER A CA 1
ATOM 1010 C C . SER A 1 129 ? 21.376 14.350 -6.437 1.00 41.12 129 SER A C 1
ATOM 1012 O O . SER A 1 129 ? 20.304 14.268 -5.843 1.00 41.12 129 SER A O 1
ATOM 1014 N N . TRP A 1 130 ? 22.491 13.790 -5.979 1.00 38.81 130 TRP A N 1
ATOM 1015 C CA . TRP A 1 130 ? 22.597 13.284 -4.618 1.00 38.81 130 TRP A CA 1
ATOM 1016 C C . TRP A 1 130 ? 22.870 14.470 -3.702 1.00 38.81 130 TRP A C 1
ATOM 1018 O O . TRP A 1 130 ? 23.911 15.113 -3.825 1.00 38.81 130 TRP A O 1
ATOM 1028 N N . THR A 1 131 ? 21.955 14.758 -2.780 1.00 40.12 131 THR A N 1
ATOM 1029 C CA . THR A 1 131 ? 22.203 15.741 -1.723 1.00 40.12 131 THR A CA 1
ATOM 1030 C C . THR A 1 131 ? 22.112 15.057 -0.364 1.00 40.12 131 THR A C 1
ATOM 1032 O O . THR A 1 131 ? 21.211 14.262 -0.108 1.00 40.12 131 THR A O 1
ATOM 1035 N N . SER A 1 132 ? 23.095 15.313 0.498 1.00 41.62 132 SER A N 1
ATOM 1036 C CA . SER A 1 132 ? 23.054 14.901 1.900 1.00 41.62 132 SER A CA 1
ATOM 1037 C C . SER A 1 132 ? 22.586 16.105 2.704 1.00 41.62 132 SER A C 1
ATOM 1039 O O . SER A 1 132 ? 23.319 17.085 2.830 1.00 41.62 132 SER A O 1
ATOM 1041 N N . ASN A 1 133 ? 21.346 16.064 3.186 1.00 54.34 133 ASN A N 1
ATOM 1042 C CA . ASN A 1 133 ? 20.774 17.108 4.031 1.00 54.34 133 ASN A CA 1
ATOM 1043 C C . ASN A 1 133 ? 20.610 16.588 5.461 1.00 54.34 133 ASN A C 1
ATOM 1045 O O . ASN A 1 133 ? 20.106 15.485 5.679 1.00 54.34 133 ASN A O 1
ATOM 1049 N N . LEU A 1 134 ? 21.013 17.400 6.441 1.00 57.56 134 LEU A N 1
ATOM 1050 C CA . LEU A 1 134 ? 20.765 17.111 7.851 1.00 57.56 134 LEU A CA 1
ATOM 1051 C C . LEU A 1 134 ? 19.250 17.155 8.110 1.00 57.56 134 LEU A C 1
ATOM 1053 O O . LEU A 1 134 ? 18.575 18.105 7.706 1.00 57.56 134 LEU A O 1
ATOM 1057 N N . GLN A 1 135 ? 18.710 16.139 8.786 1.00 52.22 135 GLN A N 1
ATOM 1058 C CA . GLN A 1 135 ? 17.292 16.113 9.151 1.00 52.22 135 GLN A CA 1
ATOM 1059 C C . GLN A 1 135 ? 16.965 17.332 10.028 1.00 52.22 135 GLN A C 1
ATOM 1061 O O . GLN A 1 135 ? 17.615 17.570 11.042 1.00 52.22 135 GLN A O 1
ATOM 1066 N N . LYS A 1 136 ? 15.950 18.115 9.641 1.00 61.44 136 LYS A N 1
ATOM 1067 C CA . LYS A 1 136 ? 15.548 19.344 10.358 1.00 61.44 136 LYS A CA 1
ATOM 1068 C C . LYS A 1 136 ? 14.852 19.077 11.699 1.00 61.44 136 LYS A C 1
ATOM 1070 O O . LYS A 1 136 ? 14.552 20.021 12.422 1.00 61.44 136 LYS A O 1
ATOM 1075 N N . ILE A 1 137 ? 14.546 17.816 12.002 1.00 65.06 137 ILE A N 1
ATOM 1076 C CA . ILE A 1 137 ? 13.776 17.390 13.172 1.00 65.06 137 ILE A CA 1
ATOM 1077 C C . ILE A 1 137 ? 14.570 16.294 13.882 1.00 65.06 137 ILE A C 1
ATOM 1079 O O . ILE A 1 137 ? 15.098 15.395 13.230 1.00 65.06 137 ILE A O 1
ATOM 1083 N N . VAL A 1 138 ? 14.652 16.376 15.211 1.00 69.75 138 VAL A N 1
ATOM 1084 C CA . VAL A 1 138 ? 15.258 15.333 16.046 1.00 69.75 138 VAL A CA 1
ATOM 1085 C C . VAL A 1 138 ? 14.256 14.196 16.188 1.00 69.75 138 VAL A C 1
ATOM 1087 O O . VAL A 1 138 ? 13.208 14.364 16.807 1.00 69.75 138 VAL A O 1
ATOM 1090 N N . THR A 1 139 ? 14.570 13.046 15.607 1.00 70.50 139 THR A N 1
ATOM 1091 C CA . THR A 1 139 ? 13.743 11.844 15.719 1.00 70.50 139 THR A CA 1
ATOM 1092 C C . THR A 1 139 ? 14.016 11.135 17.035 1.00 70.50 139 THR A C 1
ATOM 1094 O O . THR A 1 139 ? 15.175 10.900 17.385 1.00 70.50 139 THR A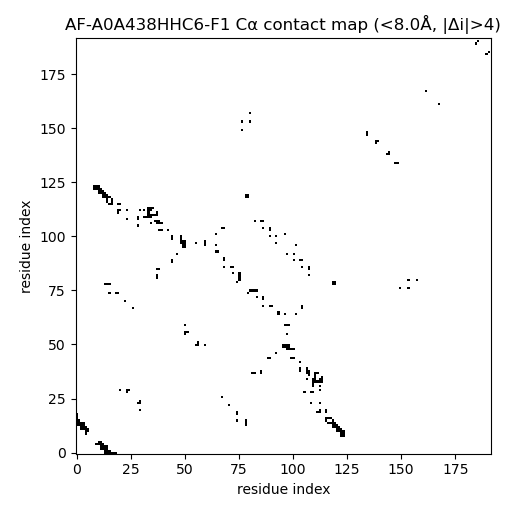 O 1
ATOM 1097 N N . LEU A 1 140 ? 12.960 10.756 17.750 1.00 77.75 140 LEU A N 1
ATOM 1098 C CA . LEU A 1 140 ? 13.066 10.084 19.048 1.00 77.75 140 LEU A CA 1
ATOM 1099 C C . LEU A 1 140 ? 13.242 8.567 18.903 1.00 77.75 140 LEU A C 1
ATOM 1101 O O . LEU A 1 140 ? 13.445 7.861 19.889 1.00 77.75 140 LEU A O 1
ATOM 1105 N N . SER A 1 141 ? 13.165 8.054 17.673 1.00 75.25 141 SER A N 1
ATOM 1106 C CA . SER A 1 141 ? 13.400 6.650 17.356 1.00 75.25 141 SER A CA 1
ATOM 1107 C C . SER A 1 141 ? 14.027 6.478 15.974 1.00 75.25 141 SER A C 1
ATOM 1109 O O . SER A 1 141 ? 13.861 7.312 15.083 1.00 75.25 141 SER A O 1
ATOM 1111 N N . THR A 1 142 ? 14.704 5.349 15.770 1.00 63.81 142 THR A N 1
ATOM 1112 C CA . THR A 1 142 ? 15.254 4.957 14.465 1.00 63.81 142 THR A CA 1
ATOM 1113 C C . THR A 1 142 ? 14.160 4.761 13.412 1.00 63.81 142 THR A C 1
ATOM 1115 O O . THR A 1 142 ? 14.339 5.156 12.265 1.00 63.81 142 THR A O 1
ATOM 1118 N N . THR A 1 143 ? 12.988 4.246 13.796 1.00 61.41 143 THR A N 1
ATOM 1119 C CA . THR A 1 143 ? 11.837 4.089 12.890 1.00 61.41 143 THR A CA 1
ATOM 1120 C C . THR A 1 143 ? 11.269 5.433 12.429 1.00 61.41 143 THR A C 1
ATOM 1122 O O . THR A 1 143 ? 10.861 5.582 11.278 1.00 61.41 143 THR A O 1
ATOM 1125 N N . GLU A 1 144 ? 11.255 6.435 13.308 1.00 60.25 144 GLU A N 1
ATOM 1126 C CA . GLU A 1 144 ? 10.854 7.796 12.947 1.00 60.25 144 GLU A CA 1
ATOM 1127 C C . GLU A 1 144 ? 11.872 8.437 11.992 1.00 60.25 144 GLU A C 1
ATOM 1129 O O . GLU A 1 144 ? 11.470 9.055 11.007 1.00 60.25 144 GLU A O 1
ATOM 1134 N N . ALA A 1 145 ? 13.174 8.218 12.214 1.00 63.91 145 ALA A N 1
ATOM 1135 C CA . ALA A 1 145 ? 14.238 8.680 11.316 1.00 63.91 145 ALA A CA 1
ATOM 1136 C C . ALA A 1 145 ? 14.100 8.097 9.904 1.00 63.91 145 ALA A C 1
ATOM 1138 O O . ALA A 1 145 ? 14.225 8.824 8.915 1.00 63.91 145 ALA A O 1
ATOM 1139 N N . GLU A 1 146 ? 13.794 6.800 9.806 1.00 66.81 146 GLU A N 1
ATOM 1140 C CA . GLU A 1 146 ? 13.522 6.131 8.533 1.00 66.81 146 GLU A CA 1
ATOM 1141 C C . GLU A 1 146 ? 12.301 6.738 7.835 1.00 66.81 146 GLU A C 1
ATOM 1143 O O . GLU A 1 146 ? 12.366 7.030 6.641 1.00 66.81 146 GLU A O 1
ATOM 1148 N N . TYR A 1 147 ? 11.214 6.996 8.572 1.00 59.72 147 TYR A N 1
ATOM 1149 C CA . TYR A 1 147 ? 10.007 7.617 8.023 1.00 59.72 147 TYR A CA 1
ATOM 1150 C C . TYR A 1 147 ? 10.264 9.046 7.521 1.00 59.72 147 TYR A C 1
ATOM 1152 O O . TYR A 1 147 ? 9.840 9.399 6.419 1.00 59.72 147 TYR A O 1
ATOM 1160 N N . VAL A 1 148 ? 10.995 9.862 8.283 1.00 63.81 148 VAL A N 1
ATOM 1161 C CA . VAL A 1 148 ? 11.337 11.241 7.901 1.00 63.81 148 VAL A CA 1
ATOM 1162 C C . VAL A 1 148 ? 12.207 11.255 6.643 1.00 63.81 148 VAL A C 1
ATOM 1164 O O . VAL A 1 148 ? 11.856 11.939 5.679 1.00 63.81 148 VAL A O 1
ATOM 1167 N N . ALA A 1 149 ? 13.273 10.449 6.601 1.00 61.78 149 ALA A N 1
ATOM 1168 C CA . ALA A 1 149 ? 14.148 10.338 5.431 1.00 61.78 149 ALA A CA 1
ATOM 1169 C C . ALA A 1 149 ? 13.374 9.896 4.177 1.00 61.78 149 ALA A C 1
ATOM 1171 O O . ALA A 1 149 ? 13.534 10.462 3.094 1.00 61.78 149 ALA A O 1
ATOM 1172 N N . VAL A 1 150 ? 12.469 8.933 4.349 1.00 55.56 150 VAL A N 1
ATOM 1173 C CA . VAL A 1 150 ? 11.546 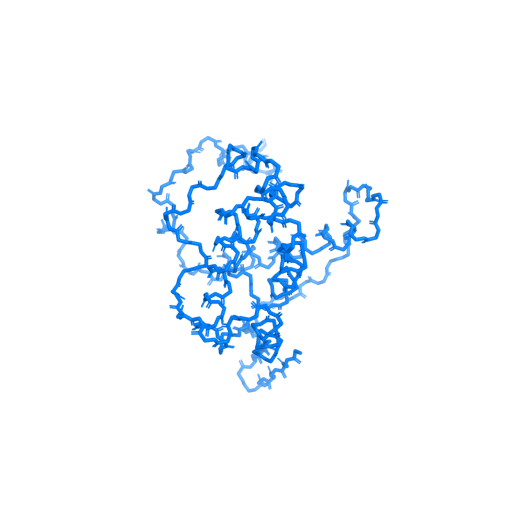8.461 3.316 1.00 55.56 150 VAL A CA 1
ATOM 1174 C C . VAL A 1 150 ? 10.639 9.575 2.792 1.00 55.56 150 VAL A C 1
ATOM 1176 O O . VAL A 1 150 ? 10.466 9.707 1.578 1.00 55.56 150 VAL A O 1
ATOM 1179 N N . THR A 1 151 ? 10.037 10.369 3.679 1.00 59.22 151 THR A N 1
ATOM 1180 C CA . THR A 1 151 ? 9.134 11.447 3.256 1.00 59.22 151 THR A CA 1
ATOM 1181 C C . THR A 1 151 ? 9.872 12.555 2.516 1.00 59.22 151 THR A C 1
ATOM 1183 O O . THR A 1 151 ? 9.307 13.127 1.587 1.00 59.22 151 THR A O 1
ATOM 1186 N N . GLU A 1 152 ? 11.127 12.831 2.875 1.00 63.94 152 GLU A N 1
ATOM 1187 C CA . GLU A 1 152 ? 11.940 13.848 2.208 1.00 63.94 152 GLU A CA 1
ATOM 1188 C C . GLU A 1 152 ? 12.355 13.398 0.802 1.00 63.94 152 GLU A C 1
ATOM 1190 O O . GLU A 1 152 ? 12.108 14.113 -0.168 1.00 63.94 152 GLU A O 1
ATOM 1195 N N . ALA A 1 153 ? 12.837 12.159 0.660 1.00 54.47 153 ALA A N 1
ATOM 1196 C CA . ALA A 1 153 ? 13.122 11.571 -0.650 1.00 54.47 153 ALA A CA 1
ATOM 1197 C C . ALA A 1 1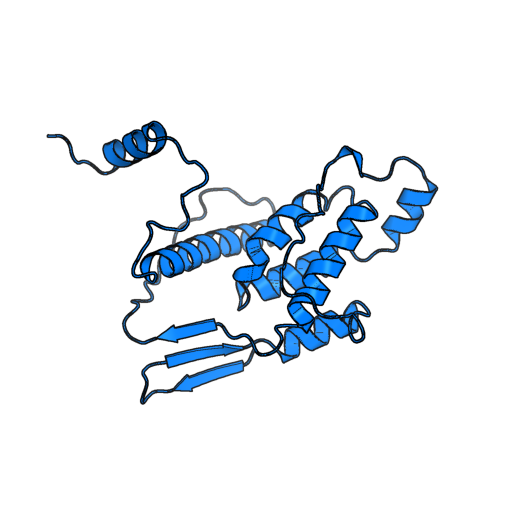53 ? 11.861 11.495 -1.537 1.00 54.47 153 ALA A C 1
ATOM 1199 O O . ALA A 1 153 ? 11.912 11.745 -2.742 1.00 54.47 153 ALA A O 1
ATOM 1200 N N . GLY A 1 154 ? 10.699 11.205 -0.939 1.00 51.94 154 GLY A N 1
ATOM 1201 C CA . GLY A 1 154 ? 9.411 11.211 -1.632 1.00 51.94 154 GLY A CA 1
ATOM 1202 C C . GLY A 1 154 ? 9.003 12.592 -2.159 1.00 51.94 154 GLY A C 1
ATOM 1203 O O . GLY A 1 154 ? 8.461 12.676 -3.263 1.00 51.94 154 GLY A O 1
ATOM 1204 N N . LYS A 1 155 ? 9.286 13.678 -1.420 1.00 53.69 155 LYS A N 1
ATOM 1205 C CA . LYS A 1 155 ? 9.036 15.058 -1.882 1.00 53.69 155 LYS A CA 1
ATOM 1206 C C . LYS A 1 155 ? 9.886 15.406 -3.096 1.00 53.69 155 LYS A C 1
ATOM 1208 O O . LYS A 1 155 ? 9.360 15.993 -4.039 1.00 53.69 155 LYS A O 1
ATOM 1213 N N . GLU A 1 156 ? 11.162 15.024 -3.095 1.00 53.12 156 GLU A N 1
ATOM 1214 C CA . GLU A 1 156 ? 12.044 15.267 -4.238 1.00 53.12 156 GLU A CA 1
ATOM 1215 C C . GLU A 1 156 ? 11.540 14.522 -5.478 1.00 53.12 156 GLU A C 1
ATOM 1217 O O . GLU A 1 156 ? 11.345 15.136 -6.526 1.00 53.12 156 GLU A O 1
ATOM 1222 N N . ILE A 1 157 ? 11.206 13.233 -5.345 1.00 49.81 157 ILE A N 1
ATOM 1223 C CA . ILE A 1 157 ? 10.650 12.420 -6.440 1.00 49.81 157 ILE A CA 1
ATOM 1224 C C . ILE A 1 157 ? 9.335 13.014 -6.975 1.00 49.81 157 ILE A C 1
ATOM 1226 O O . ILE A 1 157 ? 9.128 13.056 -8.190 1.00 49.81 157 ILE A O 1
ATOM 1230 N N . PHE A 1 158 ? 8.453 13.505 -6.098 1.00 42.59 158 PHE A N 1
ATOM 1231 C CA . PHE A 1 158 ? 7.207 14.162 -6.507 1.00 42.59 158 PHE A CA 1
ATOM 1232 C C . PHE A 1 158 ? 7.470 15.493 -7.234 1.00 42.59 158 PHE A C 1
ATOM 1234 O O . PHE A 1 158 ? 6.832 15.775 -8.249 1.00 42.59 158 PHE A O 1
ATOM 1241 N N . GLY A 1 159 ? 8.459 16.273 -6.784 1.00 42.66 159 GLY A N 1
ATOM 1242 C CA . GLY A 1 159 ? 8.922 17.486 -7.467 1.00 42.66 159 GLY A CA 1
ATOM 1243 C C . GLY A 1 159 ? 9.466 17.211 -8.874 1.00 42.66 159 GLY A C 1
ATOM 1244 O O . GLY A 1 159 ? 9.112 17.916 -9.822 1.00 42.66 159 GLY A O 1
ATOM 1245 N N . TYR A 1 160 ? 10.243 16.138 -9.050 1.00 42.50 160 TYR A N 1
ATOM 1246 C CA . TYR A 1 160 ? 10.725 15.711 -10.371 1.00 42.50 160 TYR A CA 1
ATOM 1247 C C . TYR A 1 160 ? 9.592 15.230 -11.289 1.00 42.50 160 TYR A C 1
ATOM 1249 O O . TYR A 1 160 ? 9.629 15.481 -12.494 1.00 42.50 160 TYR A O 1
ATOM 1257 N N . MET A 1 161 ? 8.553 14.599 -10.734 1.00 37.91 161 MET A N 1
ATOM 1258 C CA . MET A 1 161 ? 7.382 14.156 -11.498 1.00 37.91 161 MET A CA 1
ATOM 1259 C C . MET A 1 161 ? 6.539 15.336 -12.017 1.00 37.91 161 MET A C 1
ATOM 1261 O O . MET A 1 161 ? 6.017 15.264 -13.128 1.00 37.91 161 MET A O 1
ATOM 1265 N N . ILE A 1 162 ? 6.466 16.446 -11.269 1.00 43.66 162 ILE A N 1
ATOM 1266 C CA . ILE A 1 162 ? 5.829 17.694 -11.731 1.00 43.66 162 ILE A CA 1
ATOM 1267 C C . ILE A 1 162 ? 6.674 18.381 -12.816 1.00 43.66 162 ILE A C 1
ATOM 1269 O O . ILE A 1 162 ? 6.121 18.833 -13.820 1.00 43.66 162 ILE A O 1
ATOM 1273 N N . CYS A 1 163 ? 8.003 18.387 -12.677 1.00 39.38 163 CYS A N 1
ATOM 1274 C CA . CYS A 1 163 ? 8.925 18.988 -13.652 1.00 39.38 163 CYS A CA 1
ATOM 1275 C C . CYS A 1 163 ? 8.948 18.252 -15.013 1.00 39.38 163 CYS A C 1
ATOM 1277 O O . CYS A 1 163 ? 9.199 18.859 -16.051 1.00 39.38 163 CYS A O 1
ATOM 1279 N N . GLY A 1 164 ? 8.627 16.952 -15.036 1.00 39.03 164 GLY A N 1
ATOM 1280 C CA . GLY A 1 164 ? 8.515 16.157 -16.267 1.00 39.03 164 GLY A CA 1
ATOM 1281 C C . GLY A 1 164 ? 7.197 16.318 -17.040 1.00 39.03 164 GLY A C 1
ATOM 1282 O O . GLY A 1 164 ? 7.080 15.803 -18.154 1.00 39.03 164 GLY A O 1
ATOM 1283 N N . SER A 1 165 ? 6.197 17.014 -16.489 1.00 34.91 165 SER A N 1
ATOM 1284 C CA . SER A 1 165 ? 4.918 17.239 -17.171 1.00 34.91 165 SER A CA 1
ATOM 1285 C C . SER A 1 165 ? 4.981 18.497 -18.046 1.00 34.91 165 SER A C 1
ATOM 1287 O O . SER A 1 165 ? 5.052 19.621 -17.561 1.00 34.91 165 SER A O 1
ATOM 1289 N N . LYS A 1 166 ? 4.942 18.321 -19.372 1.00 37.56 166 LYS A N 1
ATOM 1290 C CA . LYS A 1 166 ? 4.980 19.416 -20.364 1.00 37.56 166 LYS A CA 1
ATOM 1291 C C . LYS A 1 166 ? 3.759 20.353 -20.350 1.00 37.56 166 LYS A C 1
ATOM 1293 O O . LYS A 1 166 ? 3.662 21.197 -21.234 1.00 37.56 166 LYS A O 1
ATOM 1298 N N . ASN A 1 167 ? 2.829 20.239 -19.400 1.00 39.62 167 ASN A N 1
ATOM 1299 C CA . ASN A 1 167 ? 1.767 21.233 -19.264 1.00 39.62 167 ASN A CA 1
ATOM 1300 C C . ASN A 1 167 ? 1.126 21.219 -17.857 1.00 39.62 167 ASN A C 1
ATOM 1302 O O . ASN A 1 167 ? 0.270 20.378 -17.584 1.00 39.62 167 ASN A O 1
ATOM 1306 N N . PRO A 1 168 ? 1.517 22.133 -16.951 1.00 40.28 168 PRO A N 1
ATOM 1307 C CA . PRO A 1 168 ? 1.025 22.179 -15.568 1.00 40.28 168 PRO A CA 1
ATOM 1308 C C . PRO A 1 168 ? -0.351 22.860 -15.398 1.00 40.28 168 PRO A C 1
ATOM 1310 O O . PRO A 1 168 ? -0.837 22.980 -14.274 1.00 40.28 168 PRO A O 1
ATOM 1313 N N . ALA A 1 169 ? -0.989 23.320 -16.481 1.00 38.34 169 ALA A N 1
ATOM 1314 C CA . ALA A 1 169 ? -2.187 24.163 -16.409 1.00 38.34 169 ALA A CA 1
ATOM 1315 C C . ALA A 1 169 ? -3.509 23.409 -16.140 1.00 38.34 169 ALA A C 1
ATOM 1317 O O . ALA A 1 169 ? -4.426 24.000 -15.576 1.00 38.34 169 ALA A O 1
ATOM 1318 N N . ASP A 1 170 ? -3.616 22.113 -16.458 1.00 34.69 170 ASP A N 1
ATOM 1319 C CA . ASP A 1 170 ? -4.910 21.402 -16.400 1.00 34.69 170 ASP A CA 1
ATOM 1320 C C . ASP A 1 170 ? -5.203 20.655 -15.088 1.00 34.69 170 ASP A C 1
ATOM 1322 O O . ASP A 1 170 ? -6.332 20.223 -14.860 1.00 34.69 170 ASP A O 1
ATOM 1326 N N . MET A 1 171 ? -4.239 20.536 -14.169 1.00 36.97 171 MET A N 1
ATOM 1327 C CA . MET A 1 171 ? -4.477 19.877 -12.870 1.00 36.97 171 MET A CA 1
ATOM 1328 C C . MET A 1 171 ? -4.915 20.832 -11.747 1.00 36.97 171 MET A C 1
ATOM 1330 O O . MET A 1 171 ? -5.203 20.374 -10.641 1.00 36.97 171 MET A O 1
ATOM 1334 N N . LEU A 1 172 ? -4.993 22.144 -12.007 1.00 40.56 172 LEU A N 1
ATOM 1335 C CA . LEU A 1 172 ? -5.287 23.175 -10.997 1.00 40.56 172 LEU A CA 1
ATOM 1336 C C . LEU A 1 172 ? -6.705 23.766 -11.058 1.00 40.56 172 LEU A C 1
ATOM 1338 O O . LEU A 1 172 ? -7.021 24.674 -10.288 1.00 40.56 172 LEU A O 1
ATOM 1342 N N . THR A 1 173 ? -7.617 23.233 -11.873 1.00 33.22 173 THR A N 1
ATOM 1343 C CA . THR A 1 173 ? -8.982 23.789 -11.995 1.00 33.22 173 THR A CA 1
ATOM 1344 C C . THR A 1 173 ? -9.894 23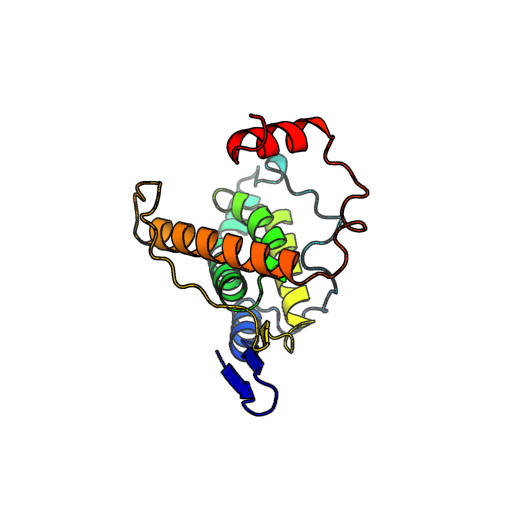.558 -10.784 1.00 33.22 173 THR A C 1
ATOM 1346 O O . THR A 1 173 ? -11.055 23.962 -10.816 1.00 33.22 173 THR A O 1
ATOM 1349 N N . LYS A 1 174 ? -9.388 23.030 -9.658 1.00 38.84 174 LYS A N 1
ATOM 1350 C CA . LYS A 1 174 ? -10.039 23.188 -8.343 1.00 38.84 174 LYS A CA 1
ATOM 1351 C C . LYS A 1 174 ? -9.065 23.639 -7.241 1.00 38.84 174 LYS A C 1
ATOM 1353 O O . LYS A 1 174 ? -8.834 22.931 -6.271 1.00 38.84 174 LYS A O 1
ATOM 1358 N N . GLY A 1 175 ? -8.562 24.868 -7.397 1.00 36.91 175 GLY A N 1
ATOM 1359 C CA . GLY A 1 175 ? -8.590 25.892 -6.342 1.00 36.91 175 GLY A CA 1
ATOM 1360 C C . GLY A 1 175 ? -7.385 26.009 -5.402 1.00 36.91 175 GLY A C 1
ATOM 1361 O O . GLY A 1 175 ? -7.489 25.666 -4.227 1.00 36.91 175 GLY A O 1
ATOM 1362 N N . VAL A 1 176 ? -6.298 26.634 -5.868 1.00 37.22 176 VAL A N 1
ATOM 1363 C CA . VAL A 1 176 ? -5.347 27.356 -4.999 1.00 37.22 176 VAL A CA 1
ATOM 1364 C C . VAL A 1 176 ? -5.421 28.837 -5.368 1.00 37.22 176 VAL A C 1
ATOM 1366 O O . VAL A 1 176 ? -5.135 29.213 -6.501 1.00 37.22 176 VAL A O 1
ATOM 1369 N N . THR A 1 177 ? -5.869 29.677 -4.435 1.00 38.44 177 THR A N 1
ATOM 1370 C CA . THR A 1 177 ? -6.048 31.118 -4.649 1.00 38.44 177 THR A CA 1
ATOM 1371 C C . THR A 1 177 ? -4.712 31.868 -4.727 1.00 38.44 177 THR A C 1
ATOM 1373 O O . THR A 1 177 ? -3.738 31.554 -4.040 1.00 38.44 177 THR A O 1
ATOM 1376 N N . ILE A 1 178 ? -4.705 32.888 -5.589 1.00 40.28 178 ILE A N 1
ATOM 1377 C CA . ILE A 1 178 ? -3.561 33.627 -6.157 1.00 40.28 178 ILE A CA 1
ATOM 1378 C C . ILE A 1 178 ? -2.658 34.326 -5.115 1.00 40.28 178 ILE A C 1
ATOM 1380 O O . ILE A 1 178 ? -1.510 34.651 -5.411 1.00 40.28 178 ILE A O 1
ATOM 1384 N N . GLU A 1 179 ? -3.100 34.501 -3.870 1.00 45.62 179 GLU A N 1
ATOM 1385 C CA . GLU A 1 179 ? -2.292 35.157 -2.830 1.00 45.62 179 GLU A CA 1
ATOM 1386 C C . GLU A 1 179 ? -1.182 34.267 -2.254 1.00 45.62 179 GLU A C 1
ATOM 1388 O O . GLU A 1 179 ? -0.087 34.756 -1.972 1.00 45.62 179 GLU A O 1
ATOM 1393 N N . LYS A 1 180 ? -1.396 32.945 -2.160 1.00 44.12 180 LYS A N 1
ATOM 1394 C CA . LYS A 1 180 ? -0.352 32.022 -1.669 1.00 44.12 180 LYS A CA 1
ATOM 1395 C C . LYS A 1 180 ? 0.805 31.860 -2.657 1.00 44.12 180 LYS A C 1
ATOM 1397 O O . LYS A 1 180 ? 1.931 31.618 -2.236 1.00 44.12 180 LYS A O 1
ATOM 1402 N N . LEU A 1 181 ? 0.540 32.056 -3.950 1.00 43.31 181 LEU A N 1
ATOM 1403 C CA . LEU A 1 181 ? 1.566 32.081 -4.996 1.00 43.31 181 LEU A CA 1
ATOM 1404 C C . LEU A 1 181 ? 2.462 33.330 -4.901 1.00 43.31 181 LEU A C 1
ATOM 1406 O O . LEU A 1 181 ? 3.655 33.233 -5.175 1.00 43.31 181 LEU A O 1
ATOM 1410 N N . LYS A 1 182 ? 1.935 34.478 -4.447 1.00 41.50 182 LYS A N 1
ATOM 1411 C CA . LYS A 1 182 ? 2.726 35.716 -4.293 1.00 41.50 182 LYS A CA 1
ATOM 1412 C C . LYS A 1 182 ? 3.693 35.676 -3.103 1.00 41.50 182 LYS A C 1
ATOM 1414 O O . LYS A 1 182 ? 4.800 36.190 -3.214 1.00 41.50 182 LYS A O 1
ATOM 1419 N N . LEU A 1 183 ? 3.325 35.012 -2.004 1.00 44.66 183 LEU A N 1
ATOM 1420 C CA . LEU A 1 183 ? 4.201 34.841 -0.833 1.00 44.66 183 LEU A CA 1
ATOM 1421 C C . LEU A 1 183 ? 5.428 33.964 -1.127 1.00 44.66 183 LEU A C 1
ATOM 1423 O O . LEU A 1 183 ? 6.514 34.253 -0.636 1.00 44.66 183 LEU A O 1
ATOM 1427 N N . CYS A 1 184 ? 5.286 32.940 -1.973 1.00 37.44 184 CYS A N 1
ATOM 1428 C CA . CYS A 1 184 ? 6.419 32.102 -2.377 1.00 37.44 184 CYS A CA 1
ATOM 1429 C C . CYS A 1 184 ? 7.362 32.787 -3.380 1.00 37.44 184 CYS A C 1
ATOM 1431 O O . CYS A 1 184 ? 8.541 32.448 -3.409 1.00 37.44 184 CYS A O 1
ATOM 1433 N N . ALA A 1 185 ? 6.886 33.759 -4.167 1.00 41.00 185 ALA A N 1
ATOM 1434 C CA . ALA A 1 185 ? 7.736 34.497 -5.105 1.00 41.00 185 ALA A CA 1
ATOM 1435 C C . ALA A 1 185 ? 8.663 35.516 -4.406 1.00 41.00 185 ALA A C 1
ATOM 1437 O O . ALA A 1 185 ? 9.769 35.760 -4.880 1.00 41.00 185 ALA A O 1
ATOM 1438 N N . ALA A 1 186 ? 8.263 36.067 -3.252 1.00 38.91 186 ALA A N 1
ATOM 1439 C CA . ALA A 1 186 ? 9.059 37.069 -2.535 1.00 38.91 186 ALA A CA 1
ATOM 1440 C C . ALA A 1 186 ? 10.305 36.484 -1.835 1.00 38.91 186 ALA A C 1
ATOM 1442 O O . ALA A 1 186 ? 11.324 37.159 -1.726 1.00 38.91 186 ALA A O 1
ATOM 1443 N N . SER A 1 187 ? 10.271 35.221 -1.400 1.00 39.50 187 SER A N 1
ATOM 1444 C CA . SER A 1 187 ? 11.386 34.602 -0.657 1.00 39.50 187 SER A CA 1
ATOM 1445 C C . SER A 1 187 ? 12.519 34.058 -1.538 1.00 39.50 187 SER A C 1
ATOM 1447 O O . SER A 1 187 ? 13.526 33.603 -1.004 1.00 39.50 187 SER A O 1
ATOM 1449 N N . ILE A 1 188 ? 12.368 34.103 -2.869 1.00 46.09 188 ILE A N 1
ATOM 1450 C CA . ILE A 1 188 ? 13.369 33.630 -3.848 1.00 46.09 188 ILE A CA 1
ATOM 1451 C C . ILE A 1 188 ? 14.094 34.825 -4.526 1.00 46.09 188 ILE A C 1
ATOM 1453 O O . ILE A 1 188 ? 14.958 34.630 -5.372 1.00 46.09 188 ILE A O 1
ATOM 1457 N N . GLY A 1 189 ? 13.816 36.068 -4.097 1.00 46.41 189 GLY A N 1
ATOM 1458 C CA . GLY A 1 189 ? 14.676 37.235 -4.360 1.00 46.41 189 GLY A CA 1
ATOM 1459 C C . GLY A 1 189 ? 14.481 37.956 -5.700 1.00 46.41 189 GLY A C 1
ATOM 1460 O O . GLY A 1 189 ? 15.463 38.378 -6.301 1.00 46.41 189 GLY A O 1
ATOM 1461 N N . LEU A 1 190 ? 13.240 38.121 -6.177 1.00 45.03 190 LEU A N 1
ATOM 1462 C CA . LEU A 1 190 ? 12.925 38.870 -7.406 1.00 45.03 190 LEU A CA 1
ATOM 1463 C C . LEU A 1 190 ? 11.997 40.071 -7.132 1.00 45.03 190 LEU A C 1
ATOM 1465 O O . LEU A 1 190 ? 10.835 40.073 -7.521 1.00 45.03 190 LEU A O 1
ATOM 1469 N N . LEU A 1 191 ? 12.501 41.083 -6.430 1.00 38.78 191 LEU A N 1
ATOM 1470 C CA . LEU A 1 191 ? 12.064 42.488 -6.459 1.00 38.78 191 LEU A CA 1
ATOM 1471 C C . LEU A 1 191 ? 13.252 43.277 -5.886 1.00 38.78 191 LEU A C 1
ATOM 1473 O O . LEU A 1 191 ? 13.765 42.887 -4.841 1.00 38.78 191 LEU A O 1
ATOM 1477 N N . ALA A 1 192 ? 13.732 44.257 -6.658 1.00 39.94 192 ALA A N 1
ATOM 1478 C CA . ALA A 1 192 ? 15.020 44.943 -6.502 1.00 39.94 192 ALA A CA 1
ATOM 1479 C C . ALA A 1 192 ? 15.306 45.480 -5.092 1.00 39.94 192 ALA A C 1
ATOM 1481 O O . ALA A 1 192 ? 14.355 45.979 -4.448 1.00 39.94 192 ALA A O 1
#

Secondary structure (DSSP, 8-state):
-EEEEETTTTEEEEE-HHHHHHHHHHTT-TTPPP-S-SS-TT----GGGS--SHHHHHHHHTS-HHHHHHHHHHHHHHT-GGGHHHHHHHGGGSSS--HHHHHHHHHHHHHHHHTTT--EEEETTS---------SS--SSHHHHHHHHHHHHHHHHHHHHHHT-S-TTTT-TT---HHHHHHHHHTTT---

pLDDT: mean 74.31, std 20.76, range [33.22, 96.62]

Solvent-accessible surface area (backbone atoms only — not comparable to full-atom values): 11775 Å² total; per-residue (Å²): 122,48,79,47,78,39,76,90,74,40,29,41,34,37,34,43,40,72,57,52,52,51,52,29,55,74,70,74,45,75,84,52,75,57,42,95,51,45,63,60,90,84,68,79,84,59,79,87,56,30,58,86,50,69,70,50,44,62,56,44,71,75,48,65,57,66,63,49,52,54,56,50,49,54,45,21,75,74,50,33,62,85,43,41,67,43,51,62,60,57,57,78,34,68,90,55,55,19,73,67,54,51,50,50,54,51,40,33,52,18,15,48,65,58,46,43,86,60,56,36,75,46,58,69,84,68,82,83,78,87,78,90,75,82,74,94,63,90,59,95,41,73,70,51,43,52,51,52,55,50,55,52,55,49,51,53,55,52,52,53,57,57,72,72,46,96,67,81,73,79,84,56,87,82,74,78,69,73,65,65,61,53,63,63,51,62,81,76,71,80,73,135

Foldseek 3Di:
DDWDQDVVQQKIKAADLVLLCVLCVVQVNLPPAADAALADPPQPDDPVQFDDDPVQVVVVVPHPLVVLLVSVLVCCLRWNVRNVVLSVVLVVCVVTDHPSSVVSSSNNSSNCSVCSVHIDMDGPPDDPDDDDDDQPDDDPDPVVVVVSVSVVSSVVVVVVVCVPDPDPPPVPPPDDDPPVVVVVVVVVDPDD

Mean predicted aligned error: 14.0 Å